Protein AF-A0A7W3YNN8-F1 (afdb_monomer_lite)

Organism: NCBI:txid2759755

pLDDT: mean 73.19, std 18.37, range [29.17, 95.31]

Structure (mmCIF, N/CA/C/O backbone):
data_AF-A0A7W3YNN8-F1
#
_entry.id   AF-A0A7W3YNN8-F1
#
loop_
_atom_site.group_PDB
_atom_site.id
_atom_site.type_symbol
_atom_site.label_atom_id
_atom_site.label_alt_id
_atom_site.label_comp_id
_atom_site.label_asym_id
_atom_site.label_entity_id
_atom_site.label_seq_id
_atom_site.pdbx_PDB_ins_code
_atom_site.Cartn_x
_atom_site.Cartn_y
_atom_site.Cartn_z
_atom_site.occupancy
_atom_site.B_iso_or_equiv
_atom_site.auth_seq_id
_atom_site.auth_comp_id
_atom_site.auth_asym_id
_atom_site.auth_atom_id
_atom_site.pdbx_PDB_model_num
ATOM 1 N N . MET A 1 1 ? 53.915 2.725 -5.884 1.00 46.16 1 MET A N 1
ATOM 2 C CA . MET A 1 1 ? 53.417 4.114 -5.980 1.00 46.16 1 MET A CA 1
ATOM 3 C C . MET A 1 1 ? 52.578 4.241 -7.237 1.00 46.16 1 MET A C 1
ATOM 5 O O . MET A 1 1 ? 53.077 3.917 -8.308 1.00 46.16 1 MET A O 1
ATOM 9 N N . GLY A 1 2 ? 51.304 4.612 -7.108 1.00 54.03 2 GLY A N 1
ATOM 10 C CA . GLY A 1 2 ? 50.422 4.790 -8.259 1.00 54.03 2 GLY A CA 1
ATOM 11 C C . GLY A 1 2 ? 50.621 6.151 -8.922 1.00 54.03 2 GLY A C 1
ATOM 12 O O . GLY A 1 2 ? 50.752 7.151 -8.223 1.00 54.03 2 GLY A O 1
ATOM 13 N N . LYS A 1 3 ? 50.679 6.195 -10.257 1.00 71.00 3 LYS A N 1
ATOM 14 C CA . LYS A 1 3 ? 50.805 7.447 -11.022 1.00 71.00 3 LYS A CA 1
ATOM 15 C C . LYS A 1 3 ? 49.414 7.939 -11.426 1.00 71.00 3 LYS A C 1
ATOM 17 O O . LYS A 1 3 ? 48.624 7.151 -11.942 1.00 71.00 3 LYS A O 1
ATOM 22 N N . LEU A 1 4 ? 49.115 9.214 -11.194 1.00 77.12 4 LEU A N 1
ATOM 23 C CA . LEU A 1 4 ? 47.888 9.849 -11.676 1.00 77.12 4 LEU A CA 1
ATOM 24 C C . LEU A 1 4 ? 48.108 10.312 -13.122 1.00 77.12 4 LEU A C 1
ATOM 26 O O . LEU A 1 4 ? 49.095 10.992 -13.396 1.00 77.12 4 LEU A O 1
ATOM 30 N N . ILE A 1 5 ? 47.224 9.924 -14.039 1.00 78.31 5 ILE A N 1
ATOM 31 C CA . ILE A 1 5 ? 47.212 10.412 -15.424 1.00 78.31 5 ILE A CA 1
ATOM 32 C C . ILE A 1 5 ? 46.060 11.397 -15.570 1.00 78.31 5 ILE A C 1
ATOM 34 O O . ILE A 1 5 ? 44.896 11.038 -15.366 1.00 78.31 5 ILE A O 1
ATOM 38 N N . THR A 1 6 ? 46.401 12.627 -15.942 1.00 80.62 6 THR A N 1
ATOM 39 C CA . THR A 1 6 ? 45.452 13.717 -16.174 1.00 80.62 6 THR A CA 1
ATOM 40 C C . THR A 1 6 ? 45.113 13.857 -17.657 1.00 80.62 6 THR A C 1
ATOM 42 O O . THR A 1 6 ? 45.771 13.280 -18.524 1.00 80.62 6 THR A O 1
ATOM 45 N N . GLU A 1 7 ? 44.087 14.648 -17.980 1.00 76.88 7 GLU A N 1
ATOM 46 C CA . GLU A 1 7 ? 43.701 14.897 -19.377 1.00 76.88 7 GLU A CA 1
ATOM 47 C C . GLU A 1 7 ? 44.855 15.527 -20.166 1.00 76.88 7 GLU A C 1
ATOM 49 O O . GLU A 1 7 ? 45.106 15.169 -21.317 1.00 76.88 7 GLU A O 1
ATOM 54 N N . SER A 1 8 ? 45.613 16.418 -19.519 1.00 75.06 8 SER A N 1
ATOM 55 C CA . SER A 1 8 ? 46.769 17.074 -20.126 1.00 75.06 8 SER A CA 1
ATOM 56 C C . SER A 1 8 ? 47.844 16.077 -20.578 1.00 75.06 8 SER A C 1
ATOM 58 O O . SER A 1 8 ? 48.445 16.259 -21.638 1.00 75.06 8 SER A O 1
ATOM 60 N N . ASP A 1 9 ? 48.027 14.984 -19.832 1.00 76.31 9 ASP A N 1
ATOM 61 C CA . ASP A 1 9 ? 48.971 13.917 -20.164 1.00 76.31 9 ASP A CA 1
ATOM 62 C C . ASP A 1 9 ? 48.476 13.101 -21.362 1.00 76.31 9 ASP A C 1
ATOM 64 O O . ASP A 1 9 ? 49.236 12.827 -22.290 1.00 76.31 9 ASP A O 1
ATOM 68 N N . VAL A 1 10 ? 47.181 12.768 -21.390 1.00 77.06 10 VAL A N 1
ATOM 69 C CA . VAL A 1 10 ? 46.558 12.060 -22.519 1.00 77.06 10 VAL A CA 1
ATOM 70 C C . VAL A 1 10 ? 46.621 12.898 -23.795 1.00 77.06 10 VAL A C 1
ATOM 72 O O . VAL A 1 10 ? 46.966 12.386 -24.860 1.00 77.06 10 VAL A O 1
ATOM 75 N N . ARG A 1 11 ? 46.360 14.204 -23.698 1.00 77.38 11 ARG A N 1
ATOM 76 C CA . ARG A 1 11 ? 46.416 15.124 -24.838 1.00 77.38 11 ARG A CA 1
ATOM 77 C C . ARG A 1 11 ? 47.833 15.236 -25.407 1.00 77.38 11 ARG A C 1
ATOM 79 O O . ARG A 1 11 ? 47.984 15.309 -26.625 1.00 77.38 11 ARG A O 1
ATOM 86 N N . LYS A 1 12 ? 48.868 15.206 -24.557 1.00 77.19 12 LYS A N 1
ATOM 87 C CA . LYS A 1 12 ? 50.271 15.120 -25.005 1.00 77.19 12 LYS A CA 1
ATOM 88 C C . LYS A 1 12 ? 50.543 13.805 -25.740 1.00 77.19 12 LYS A C 1
ATOM 90 O O . LYS A 1 12 ? 51.089 13.839 -26.833 1.00 77.19 12 LYS A O 1
ATOM 95 N N . LEU A 1 13 ? 50.073 12.670 -25.221 1.00 75.06 13 LEU A N 1
ATOM 96 C CA . LEU A 1 13 ? 50.259 11.361 -25.867 1.00 75.06 13 LEU A CA 1
ATOM 97 C C . LEU A 1 13 ? 49.569 11.247 -27.237 1.00 75.06 13 LEU A C 1
ATOM 99 O O . LEU A 1 13 ? 50.095 10.581 -28.129 1.00 75.06 13 LEU A O 1
ATOM 103 N N . VAL A 1 14 ? 48.422 11.907 -27.417 1.00 74.50 14 VAL A N 1
ATOM 104 C CA . VAL A 1 14 ? 47.751 12.017 -28.722 1.00 74.50 14 VAL A CA 1
ATOM 105 C C . VAL A 1 14 ? 48.539 12.920 -29.674 1.00 74.50 14 VAL A C 1
ATOM 107 O O . VAL A 1 14 ? 48.731 12.554 -30.831 1.00 74.50 14 VAL A O 1
ATOM 110 N N . LYS A 1 15 ? 49.040 14.071 -29.200 1.00 76.94 15 LYS A N 1
ATOM 111 C CA . LYS A 1 15 ? 49.878 14.977 -30.009 1.00 76.94 15 LYS A CA 1
ATOM 112 C C . LYS A 1 15 ? 51.185 14.323 -30.460 1.00 76.94 15 LYS A C 1
ATOM 114 O O . LYS A 1 15 ? 51.589 14.518 -31.599 1.00 76.94 15 LYS A O 1
ATOM 119 N N . ASP A 1 16 ? 51.786 13.505 -29.603 1.00 73.38 16 ASP A N 1
ATOM 120 C CA . ASP A 1 16 ? 53.010 12.751 -29.893 1.00 73.38 16 ASP A CA 1
ATOM 121 C C . ASP A 1 16 ? 52.761 11.528 -30.802 1.00 73.38 16 ASP A C 1
ATOM 123 O O . ASP A 1 16 ? 53.676 10.742 -31.049 1.00 73.38 16 ASP A O 1
ATOM 127 N N . GLY A 1 17 ? 51.520 11.308 -31.257 1.00 65.31 17 GLY A N 1
ATOM 128 C CA . GLY A 1 17 ? 51.146 10.199 -32.140 1.00 65.31 17 GLY A CA 1
ATOM 129 C C . GLY A 1 17 ? 51.181 8.816 -31.482 1.00 65.31 17 GLY A C 1
ATOM 130 O O . GLY A 1 17 ? 51.018 7.807 -32.164 1.00 65.31 17 GLY A O 1
ATOM 131 N N . LYS A 1 18 ? 51.369 8.742 -30.158 1.00 65.38 18 LYS A N 1
ATOM 132 C CA . LYS A 1 18 ? 51.426 7.477 -29.399 1.00 65.38 18 LYS A CA 1
ATOM 133 C C . LYS A 1 18 ? 50.048 6.859 -29.166 1.00 65.38 18 LYS A C 1
ATOM 135 O O . LYS A 1 18 ? 49.958 5.692 -28.797 1.00 65.38 18 LYS A O 1
ATOM 140 N N . ILE A 1 19 ? 48.988 7.641 -29.358 1.00 67.75 19 ILE A N 1
ATOM 141 C CA . ILE A 1 19 ? 47.593 7.206 -29.300 1.00 67.75 19 ILE A CA 1
ATOM 142 C C . ILE A 1 19 ? 46.929 7.681 -30.587 1.00 67.75 19 ILE A C 1
ATOM 144 O O . ILE A 1 19 ? 46.811 8.885 -30.811 1.00 67.75 19 ILE A O 1
ATOM 148 N N . SER A 1 20 ? 46.486 6.749 -31.428 1.00 63.88 20 SER A N 1
ATOM 149 C CA . SER A 1 20 ? 45.692 7.079 -32.614 1.00 63.88 20 SER A CA 1
ATOM 150 C C . SER A 1 20 ? 44.224 6.694 -32.430 1.00 63.88 20 SER A C 1
ATOM 152 O O . SER A 1 20 ? 43.870 5.850 -31.602 1.00 63.88 20 SER A O 1
ATOM 154 N N . LYS A 1 21 ? 43.347 7.366 -33.183 1.00 58.50 21 LYS A N 1
ATOM 155 C CA . LYS A 1 21 ? 41.898 7.127 -33.150 1.00 58.50 21 LYS A CA 1
ATOM 156 C C . LYS A 1 21 ? 41.624 5.647 -33.444 1.00 58.50 21 LYS A C 1
ATOM 158 O O . LYS A 1 21 ? 42.181 5.112 -34.400 1.00 58.50 21 LYS A O 1
ATOM 163 N N . HIS A 1 22 ? 40.753 5.017 -32.655 1.00 57.69 22 HIS A N 1
ATOM 164 C CA . HIS A 1 22 ? 40.406 3.583 -32.700 1.00 57.69 22 HIS A CA 1
ATOM 165 C C . HIS A 1 22 ? 41.457 2.597 -32.151 1.00 57.69 22 HIS A C 1
ATOM 167 O O . HIS A 1 22 ? 41.263 1.384 -32.260 1.00 57.69 22 HIS A O 1
ATOM 173 N N . GLN A 1 23 ? 42.548 3.065 -31.533 1.00 66.25 23 GLN A N 1
ATOM 174 C CA . GLN A 1 23 ? 43.479 2.177 -30.827 1.00 66.25 23 GLN A CA 1
ATOM 175 C C . GLN A 1 23 ? 43.057 1.900 -29.381 1.00 66.25 23 GLN A C 1
ATOM 177 O O . GLN A 1 23 ? 42.194 2.560 -28.801 1.00 66.25 23 GLN A O 1
ATOM 182 N N . VAL A 1 24 ? 43.675 0.872 -28.800 1.00 64.38 24 VAL A N 1
ATOM 183 C CA . VAL A 1 24 ? 43.501 0.505 -27.397 1.00 64.38 24 VAL A CA 1
ATOM 184 C C . VAL A 1 24 ? 44.578 1.206 -26.569 1.00 64.38 24 VAL A C 1
ATOM 186 O O . VAL A 1 24 ? 45.767 0.964 -26.765 1.00 64.38 24 VAL A O 1
ATOM 189 N N . PHE A 1 25 ? 44.171 2.059 -25.630 1.00 73.38 25 PHE A N 1
ATOM 190 C CA . PHE A 1 25 ? 45.062 2.659 -24.645 1.00 73.38 25 PHE A CA 1
ATOM 191 C C . PHE A 1 25 ? 45.248 1.707 -23.461 1.00 73.38 25 PHE A C 1
ATOM 193 O O . PHE A 1 25 ? 44.294 1.362 -22.754 1.00 73.38 25 PHE A O 1
ATOM 200 N N . PHE A 1 26 ? 46.488 1.269 -23.251 1.00 71.75 26 PHE A N 1
ATOM 201 C CA . PHE A 1 26 ? 46.843 0.349 -22.176 1.00 71.75 26 PHE A CA 1
ATOM 202 C C . PHE A 1 26 ? 47.226 1.119 -20.917 1.00 71.75 26 PHE A C 1
ATOM 204 O O . PHE A 1 26 ? 48.210 1.860 -20.907 1.00 71.75 26 PHE A O 1
ATOM 211 N N . LEU A 1 27 ? 46.464 0.915 -19.840 1.00 73.69 27 LEU A N 1
ATOM 212 C CA . LEU A 1 27 ? 46.746 1.549 -18.555 1.00 73.69 27 LEU A CA 1
ATOM 213 C C . LEU A 1 27 ? 47.703 0.674 -17.721 1.00 73.69 27 LEU A C 1
ATOM 215 O O . LEU A 1 27 ? 47.366 -0.484 -17.447 1.00 73.69 27 LEU A O 1
ATOM 219 N N . PRO A 1 28 ? 48.869 1.188 -17.279 1.00 69.44 28 PRO A N 1
ATOM 220 C CA . PRO A 1 28 ? 49.754 0.449 -16.384 1.00 69.44 28 PRO A CA 1
ATOM 221 C C . PRO A 1 28 ? 49.077 0.139 -15.041 1.00 69.44 28 PRO A C 1
ATOM 223 O O . PRO A 1 28 ? 48.237 0.896 -14.546 1.00 69.44 28 PRO A O 1
ATOM 226 N N . ARG A 1 29 ? 49.444 -0.990 -14.425 1.00 64.31 29 ARG A N 1
ATOM 227 C CA . ARG A 1 29 ? 48.903 -1.381 -13.115 1.00 64.31 29 ARG A CA 1
ATOM 228 C C . ARG A 1 29 ? 49.293 -0.360 -12.046 1.00 64.31 29 ARG A C 1
ATOM 230 O O . ARG A 1 29 ? 50.446 0.046 -11.957 1.00 64.31 29 ARG A O 1
ATOM 237 N N . GLY A 1 30 ? 48.319 0.025 -11.222 1.00 61.84 30 GLY A N 1
ATOM 238 C CA . GLY A 1 30 ? 48.491 1.035 -10.175 1.00 61.84 30 GLY A CA 1
ATOM 239 C C . GLY A 1 30 ? 48.347 2.479 -10.661 1.00 61.84 30 GLY A C 1
ATOM 240 O O . GLY A 1 30 ? 48.478 3.395 -9.860 1.00 61.84 30 GLY A O 1
ATOM 241 N N . THR A 1 31 ? 48.066 2.713 -11.943 1.00 69.69 31 THR A N 1
ATOM 242 C CA . THR A 1 31 ? 47.815 4.054 -12.477 1.00 69.69 31 THR A CA 1
ATOM 243 C C . THR A 1 31 ? 46.335 4.414 -12.362 1.00 69.69 31 THR A C 1
ATOM 245 O O . THR A 1 31 ? 45.468 3.627 -12.740 1.00 69.69 31 THR A O 1
ATOM 248 N N . ILE A 1 32 ? 46.044 5.612 -11.854 1.00 70.12 32 ILE A N 1
ATOM 249 C CA . ILE A 1 32 ? 44.681 6.144 -11.754 1.00 70.12 32 ILE A CA 1
ATOM 250 C C . ILE A 1 32 ? 44.492 7.151 -12.887 1.00 70.12 32 ILE A C 1
ATOM 252 O O . ILE A 1 32 ? 45.297 8.064 -13.055 1.00 70.12 32 ILE A O 1
ATOM 256 N N . LEU A 1 33 ? 43.442 6.962 -13.681 1.00 79.06 33 LEU A N 1
ATOM 257 C CA . LEU A 1 33 ? 43.045 7.891 -14.735 1.00 79.06 33 LEU A CA 1
ATOM 258 C C . LEU A 1 33 ? 42.012 8.862 -14.152 1.00 79.06 33 LEU A C 1
ATOM 260 O O . LEU A 1 33 ? 41.037 8.406 -13.551 1.00 79.06 33 LEU A O 1
ATOM 264 N N . THR A 1 34 ? 42.203 10.173 -14.313 1.00 77.75 34 THR A N 1
ATOM 265 C CA . THR A 1 34 ? 41.189 11.138 -13.862 1.00 77.75 34 THR A CA 1
ATOM 266 C C . THR A 1 34 ? 39.902 11.022 -14.693 1.00 77.75 34 THR A C 1
ATOM 268 O O . THR A 1 34 ? 39.960 10.604 -15.856 1.00 77.75 34 THR A O 1
ATOM 271 N N . PRO A 1 35 ? 38.730 11.408 -14.149 1.00 77.06 35 PRO A N 1
ATOM 272 C CA . PRO A 1 35 ? 37.470 11.396 -14.897 1.00 77.06 35 PRO A CA 1
ATOM 273 C C . PRO A 1 35 ? 37.551 12.163 -16.225 1.00 77.06 35 PRO A C 1
ATOM 275 O O . PRO A 1 35 ? 37.135 11.643 -17.257 1.00 77.06 35 PRO A O 1
ATOM 278 N N . SER A 1 36 ? 38.196 13.334 -16.232 1.00 72.81 36 SER A N 1
ATOM 279 C CA . SER A 1 36 ? 38.395 14.154 -17.438 1.00 72.81 36 SER A CA 1
ATOM 280 C C . SER A 1 36 ? 39.271 13.463 -18.490 1.00 72.81 36 SER A C 1
ATOM 282 O O . SER A 1 36 ? 38.951 13.468 -19.675 1.00 72.81 36 SER A O 1
ATOM 284 N N . ALA A 1 37 ? 40.341 12.777 -18.069 1.00 75.94 37 ALA A N 1
ATOM 285 C CA . ALA A 1 37 ? 41.173 11.980 -18.972 1.00 75.94 37 ALA A CA 1
ATOM 286 C C . ALA A 1 37 ? 40.410 10.784 -19.566 1.00 75.94 37 ALA A C 1
ATOM 288 O O . ALA A 1 37 ? 40.660 10.393 -20.707 1.00 75.94 37 ALA A O 1
ATOM 289 N N . ARG A 1 38 ? 39.468 10.207 -18.806 1.00 78.00 38 ARG A N 1
ATOM 290 C CA . ARG A 1 38 ? 38.594 9.125 -19.275 1.00 78.00 38 ARG A CA 1
ATOM 291 C C . ARG A 1 38 ? 37.618 9.613 -20.338 1.00 78.00 38 ARG A C 1
ATOM 293 O O . ARG A 1 38 ? 37.506 8.951 -21.365 1.00 78.00 38 ARG A O 1
ATOM 300 N N . GLY A 1 39 ? 36.963 10.751 -20.095 1.00 76.19 39 GLY A N 1
ATOM 301 C CA . GLY A 1 39 ? 36.053 11.384 -21.054 1.00 76.19 39 GLY A CA 1
ATOM 302 C C . GLY A 1 39 ? 36.757 11.661 -22.378 1.00 76.19 39 GLY A C 1
ATOM 303 O O . GLY A 1 39 ? 36.344 11.159 -23.417 1.00 76.19 39 GLY A O 1
ATOM 304 N N . PHE A 1 40 ? 37.934 12.289 -22.315 1.00 78.06 40 PHE A N 1
ATOM 305 C CA . PHE A 1 40 ? 38.716 12.605 -23.508 1.00 78.06 40 PHE A CA 1
ATOM 306 C C . PHE A 1 40 ? 39.075 11.372 -24.362 1.00 78.06 40 PHE A C 1
ATOM 308 O O . PHE A 1 40 ? 39.011 11.432 -25.590 1.00 78.06 40 PHE A O 1
ATOM 315 N N . LEU A 1 41 ? 39.445 10.239 -23.748 1.00 77.88 41 LEU A N 1
ATOM 316 C CA . LEU A 1 41 ? 39.740 8.997 -24.484 1.00 77.88 41 LEU A CA 1
ATOM 317 C C . LEU A 1 41 ? 38.494 8.401 -25.154 1.00 77.88 41 LEU A C 1
ATOM 319 O O . LEU A 1 41 ? 38.591 7.894 -26.273 1.00 77.88 41 LEU A O 1
ATOM 323 N N . ILE A 1 42 ? 37.338 8.477 -24.491 1.00 76.25 42 ILE A N 1
ATOM 324 C CA . ILE A 1 42 ? 36.057 7.986 -25.014 1.00 76.25 42 ILE A CA 1
ATOM 325 C C . ILE A 1 42 ? 35.613 8.829 -26.213 1.00 76.25 42 ILE A C 1
ATOM 327 O O . ILE A 1 42 ? 35.288 8.259 -27.254 1.00 76.25 42 ILE A O 1
ATOM 331 N N . ASP A 1 43 ? 35.704 10.156 -26.113 1.00 75.50 43 ASP A N 1
ATOM 332 C CA . ASP A 1 43 ? 35.354 11.084 -27.198 1.00 75.50 43 ASP A CA 1
ATOM 333 C C . ASP A 1 43 ? 36.193 10.837 -28.461 1.00 75.50 43 ASP A C 1
ATOM 335 O O . ASP A 1 43 ? 35.735 11.011 -29.591 1.00 75.50 43 ASP A O 1
ATOM 339 N N . HIS A 1 44 ? 37.429 10.365 -28.280 1.00 71.00 44 HIS A N 1
ATOM 340 C CA . HIS A 1 44 ? 38.344 10.015 -29.368 1.00 71.00 44 HIS A CA 1
ATOM 341 C C . HIS A 1 44 ? 38.250 8.540 -29.802 1.00 71.00 44 HIS A C 1
ATOM 343 O O . HIS A 1 44 ? 39.083 8.075 -30.586 1.00 71.00 44 HIS A O 1
ATOM 349 N N . GLN A 1 45 ? 37.236 7.812 -29.318 1.00 72.62 45 GLN A N 1
ATOM 350 C CA . GLN A 1 45 ? 36.967 6.397 -29.601 1.00 72.62 45 GLN A CA 1
ATOM 351 C C . GLN A 1 45 ? 38.152 5.470 -29.275 1.00 72.62 45 GLN A C 1
ATOM 353 O O . GLN A 1 45 ? 38.381 4.452 -29.934 1.00 72.62 45 GLN A O 1
ATOM 358 N N . VAL A 1 46 ? 38.931 5.821 -28.252 1.00 74.00 46 VAL A N 1
ATOM 359 C CA . VAL A 1 46 ? 40.089 5.053 -27.790 1.00 74.00 46 VAL A CA 1
ATOM 360 C C . VAL A 1 46 ? 39.635 4.105 -26.681 1.00 74.00 46 VAL A C 1
ATOM 362 O O . VAL A 1 46 ? 39.202 4.527 -25.608 1.00 74.00 46 VAL A O 1
ATOM 365 N N . LYS A 1 47 ? 39.728 2.794 -26.922 1.00 74.19 47 LYS A N 1
ATOM 366 C CA . LYS A 1 47 ? 39.299 1.781 -25.943 1.00 74.19 47 LYS A CA 1
ATOM 367 C C . LYS A 1 47 ? 40.326 1.669 -24.816 1.00 74.19 47 LYS A C 1
ATOM 369 O O . LYS A 1 47 ? 41.515 1.552 -25.083 1.00 74.19 47 LYS A O 1
ATOM 374 N N . ILE A 1 48 ? 39.894 1.654 -23.557 1.00 70.50 48 ILE A N 1
ATOM 375 C CA . ILE A 1 48 ? 40.798 1.538 -22.400 1.00 70.50 48 ILE A CA 1
ATOM 376 C C . ILE A 1 48 ? 40.857 0.073 -21.969 1.00 70.50 48 ILE A C 1
ATOM 378 O O . ILE A 1 48 ? 39.847 -0.466 -21.521 1.00 70.50 48 ILE A O 1
ATOM 382 N N . ASN A 1 49 ? 42.025 -0.568 -22.061 1.00 71.50 49 ASN A N 1
ATOM 383 C CA . ASN A 1 49 ? 42.198 -1.933 -21.561 1.00 71.50 49 ASN A CA 1
ATOM 384 C C . ASN A 1 49 ? 42.994 -1.939 -20.249 1.00 71.50 49 ASN A C 1
ATOM 386 O O . ASN A 1 49 ? 44.130 -1.457 -20.182 1.00 71.50 49 ASN A O 1
ATOM 390 N N . LYS A 1 50 ? 42.382 -2.491 -19.196 1.00 55.47 50 LYS A N 1
ATOM 391 C CA . LYS A 1 50 ? 42.978 -2.648 -17.866 1.00 55.47 50 LYS A CA 1
ATOM 392 C C . LYS A 1 50 ? 43.528 -4.069 -17.716 1.00 55.47 50 LYS A C 1
ATOM 394 O O . LYS A 1 50 ? 42.938 -4.901 -17.039 1.00 55.47 50 LYS A O 1
ATOM 399 N N . GLY A 1 51 ? 44.702 -4.314 -18.292 1.00 43.44 51 GLY A N 1
ATOM 400 C CA . GLY A 1 51 ? 45.587 -5.387 -17.836 1.00 43.44 51 GLY A CA 1
ATOM 401 C C . GLY A 1 51 ? 45.977 -6.470 -18.847 1.00 43.44 51 GLY A C 1
ATOM 402 O O . GLY A 1 51 ? 45.183 -6.936 -19.652 1.00 43.44 51 GLY A O 1
ATOM 403 N N . ASN A 1 52 ? 47.249 -6.860 -18.706 1.00 43.97 52 ASN A N 1
ATOM 404 C CA . ASN A 1 52 ? 47.940 -8.086 -19.110 1.00 43.97 52 ASN A CA 1
ATOM 405 C C . ASN A 1 52 ? 47.509 -8.756 -20.420 1.00 43.97 52 ASN A C 1
ATOM 407 O O . ASN A 1 52 ? 46.835 -9.779 -20.393 1.00 43.97 52 ASN A O 1
ATOM 411 N N . SER A 1 53 ? 48.064 -8.319 -21.549 1.00 36.66 53 SER A N 1
ATOM 412 C CA . SER A 1 53 ? 48.418 -9.303 -22.569 1.00 36.66 53 SER A CA 1
ATOM 413 C C . SER A 1 53 ? 49.584 -8.833 -23.420 1.00 36.66 53 SER A C 1
ATOM 415 O O . SER A 1 53 ? 49.637 -7.691 -23.875 1.00 36.66 53 SER A O 1
ATOM 417 N N . LYS A 1 54 ? 50.542 -9.743 -23.573 1.00 36.78 54 LYS A N 1
ATOM 418 C CA . LYS A 1 54 ? 51.664 -9.646 -24.494 1.00 36.78 54 LYS A CA 1
ATOM 419 C C . LYS A 1 54 ? 51.118 -9.538 -25.919 1.00 36.78 54 LYS A C 1
ATOM 421 O O . LYS A 1 54 ? 50.140 -10.195 -26.267 1.00 36.78 54 LYS A O 1
ATOM 426 N N . LEU A 1 55 ? 51.793 -8.720 -26.720 1.00 45.94 55 LEU A N 1
ATOM 427 C CA . LEU A 1 55 ? 51.744 -8.735 -28.179 1.00 45.94 55 LEU A CA 1
ATOM 428 C C . LEU A 1 55 ? 51.677 -10.176 -28.698 1.00 45.94 55 LEU A C 1
ATOM 430 O O . LEU A 1 55 ? 52.548 -10.966 -28.343 1.00 45.94 55 LEU A O 1
ATOM 434 N N . ASN A 1 56 ? 50.681 -10.491 -29.529 1.00 31.77 56 ASN A N 1
ATOM 435 C CA . ASN A 1 56 ? 50.835 -11.422 -30.646 1.00 31.77 56 ASN A CA 1
ATOM 436 C C . ASN A 1 56 ? 49.622 -11.402 -31.589 1.00 31.77 56 ASN A C 1
ATOM 438 O O . ASN A 1 56 ? 48.498 -11.670 -31.179 1.00 31.77 56 ASN A O 1
ATOM 442 N N . GLY A 1 57 ? 49.914 -11.179 -32.873 1.00 30.20 57 GLY A N 1
ATOM 443 C CA . GLY A 1 57 ? 49.328 -11.950 -33.971 1.00 30.20 57 GLY A CA 1
ATOM 444 C C . GLY A 1 57 ? 48.001 -11.478 -34.562 1.00 30.20 57 GLY A C 1
ATOM 445 O O . GLY A 1 57 ? 46.930 -11.779 -34.051 1.00 30.20 57 GLY A O 1
ATOM 446 N N . ASN A 1 58 ? 48.100 -10.852 -35.735 1.00 41.69 58 ASN A N 1
ATOM 447 C CA . ASN A 1 58 ? 47.042 -10.668 -36.730 1.00 41.69 58 ASN A CA 1
ATOM 448 C C . ASN A 1 58 ? 46.095 -11.871 -36.874 1.00 41.69 58 ASN A C 1
ATOM 450 O O . ASN A 1 58 ? 46.559 -12.955 -37.216 1.00 41.69 58 ASN A O 1
ATOM 454 N N . LYS A 1 59 ? 44.778 -11.626 -36.832 1.00 29.17 59 LYS A N 1
ATOM 455 C CA . LYS A 1 59 ? 43.808 -12.200 -37.783 1.00 29.17 59 LYS A CA 1
ATOM 456 C C . LYS A 1 59 ? 42.675 -11.202 -38.017 1.00 29.17 59 LYS A C 1
ATOM 458 O O . LYS A 1 59 ? 41.823 -10.987 -37.163 1.00 29.17 59 LYS A O 1
ATOM 463 N N . VAL A 1 60 ? 42.685 -10.598 -39.201 1.00 37.09 60 VAL A N 1
ATOM 464 C CA . VAL A 1 60 ? 41.537 -9.889 -39.765 1.00 37.09 60 VAL A CA 1
ATOM 465 C C . VAL A 1 60 ? 40.542 -10.956 -40.218 1.00 37.09 60 VAL A C 1
ATOM 467 O O . VAL A 1 60 ? 40.814 -11.688 -41.165 1.00 37.09 60 VAL A O 1
ATOM 470 N N . VAL A 1 61 ? 39.404 -11.068 -39.533 1.00 29.98 61 VAL A N 1
ATOM 471 C CA . VAL A 1 61 ? 38.251 -11.838 -40.016 1.00 29.98 61 VAL A CA 1
ATOM 472 C C . VAL A 1 61 ? 37.219 -10.829 -40.501 1.00 29.98 61 VAL A C 1
ATOM 474 O O . VAL A 1 61 ? 36.505 -10.219 -39.710 1.00 29.98 61 VAL A O 1
ATOM 477 N N . ILE A 1 62 ? 37.176 -10.620 -41.817 1.00 42.31 62 ILE A N 1
ATOM 478 C CA . ILE A 1 62 ? 36.094 -9.890 -42.480 1.00 42.31 62 ILE A CA 1
ATOM 479 C C . ILE A 1 62 ? 34.928 -10.868 -42.589 1.00 42.31 62 ILE A C 1
ATOM 481 O O . ILE A 1 62 ? 34.908 -11.704 -43.491 1.00 42.31 62 ILE A O 1
ATOM 485 N N . ASN A 1 63 ? 33.958 -10.778 -41.681 1.00 31.27 63 ASN A N 1
ATOM 486 C CA . ASN A 1 63 ? 32.690 -11.469 -41.865 1.00 31.27 63 ASN A CA 1
ATOM 487 C C . ASN A 1 63 ? 31.725 -10.521 -42.590 1.00 31.27 63 ASN A C 1
ATOM 489 O O . ASN A 1 63 ? 31.140 -9.623 -41.988 1.00 31.27 63 ASN A O 1
ATOM 493 N N . ARG A 1 64 ? 31.607 -10.679 -43.915 1.00 42.75 64 ARG A N 1
ATOM 494 C CA . ARG A 1 64 ? 30.547 -10.047 -44.711 1.00 42.75 64 ARG A CA 1
ATOM 495 C C . ARG A 1 64 ? 29.259 -10.837 -44.486 1.00 42.75 64 ARG A C 1
ATOM 497 O O . ARG A 1 64 ? 29.060 -11.868 -45.121 1.00 42.75 64 ARG A O 1
ATOM 504 N N . GLN A 1 65 ? 28.376 -10.345 -43.621 1.00 32.66 65 GLN A N 1
ATOM 505 C CA . GLN A 1 65 ? 26.987 -10.801 -43.566 1.00 32.66 65 GLN A CA 1
ATOM 506 C C . GLN A 1 65 ? 26.033 -9.677 -43.969 1.00 32.66 65 GLN A C 1
ATOM 508 O O . GLN A 1 65 ? 26.238 -8.507 -43.659 1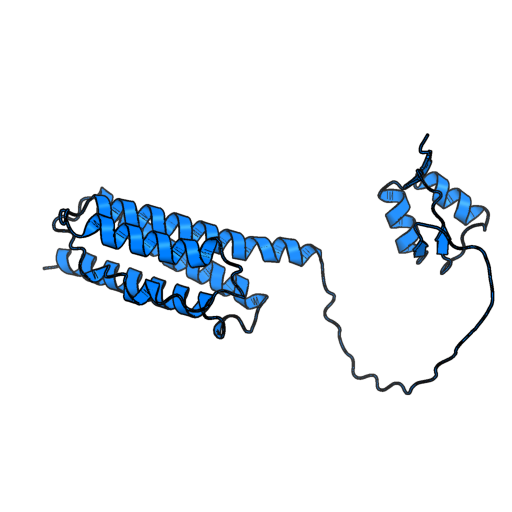.00 32.66 65 GLN A O 1
ATOM 513 N N . ARG A 1 66 ? 25.039 -10.087 -44.761 1.00 33.00 66 ARG A N 1
ATOM 514 C CA . ARG A 1 66 ? 24.055 -9.284 -45.490 1.00 33.00 66 ARG A CA 1
ATOM 515 C C . ARG A 1 66 ? 23.393 -8.241 -44.589 1.00 33.00 66 ARG A C 1
ATOM 517 O O . ARG A 1 66 ? 22.821 -8.582 -43.559 1.00 33.00 66 ARG A O 1
ATOM 524 N N . THR A 1 67 ? 23.414 -6.989 -45.031 1.00 35.38 67 THR A N 1
ATOM 525 C CA . THR A 1 67 ? 22.643 -5.885 -44.458 1.00 35.38 67 THR A CA 1
ATOM 526 C C . THR A 1 67 ? 21.152 -6.108 -44.706 1.00 35.38 67 THR A C 1
ATOM 528 O O . THR A 1 67 ? 20.594 -5.620 -45.685 1.00 35.38 67 THR A O 1
ATOM 531 N N . PHE A 1 68 ? 20.500 -6.841 -43.808 1.00 34.81 68 PHE A N 1
ATOM 532 C CA . PHE A 1 68 ? 19.110 -6.567 -43.471 1.00 34.81 68 PHE A CA 1
ATOM 533 C C . PHE A 1 68 ? 19.131 -5.396 -42.490 1.00 34.81 68 PHE A C 1
ATOM 535 O O . PHE A 1 68 ? 19.267 -5.586 -41.286 1.00 34.81 68 PHE A O 1
ATOM 542 N N . THR A 1 69 ? 19.057 -4.165 -42.990 1.00 37.62 69 THR A N 1
ATOM 543 C CA . THR A 1 69 ? 18.771 -3.011 -42.132 1.00 37.62 69 THR A CA 1
ATOM 544 C C . THR A 1 69 ? 17.272 -2.983 -41.848 1.00 37.62 69 THR A C 1
ATOM 546 O O . THR A 1 69 ? 16.555 -2.112 -42.328 1.00 37.62 69 THR A O 1
ATOM 549 N N . SER A 1 70 ? 16.776 -3.940 -41.060 1.00 32.25 70 SER A N 1
ATOM 550 C CA . SER A 1 70 ? 15.719 -3.575 -40.123 1.00 32.25 70 SER A CA 1
ATOM 551 C C . SER A 1 70 ? 16.382 -2.608 -39.155 1.00 32.25 70 SER A C 1
ATOM 553 O O . SER A 1 70 ? 17.359 -2.979 -38.501 1.00 32.25 70 SER A O 1
ATOM 555 N N . SER A 1 71 ? 15.921 -1.364 -39.110 1.00 37.66 71 SER A N 1
ATOM 556 C CA . SER A 1 71 ? 16.303 -0.434 -38.057 1.00 37.66 71 SER A CA 1
ATOM 557 C C . SER A 1 71 ? 15.837 -1.017 -36.723 1.00 37.66 71 SER A C 1
ATOM 559 O O . SER A 1 71 ? 14.751 -0.709 -36.238 1.00 37.66 71 SER A O 1
ATOM 561 N N . LEU A 1 72 ? 16.654 -1.884 -36.124 1.00 35.66 72 LEU A N 1
ATOM 562 C CA . LEU A 1 72 ? 16.677 -2.043 -34.685 1.00 35.66 72 LEU A CA 1
ATOM 563 C C . LEU A 1 72 ? 17.206 -0.713 -34.171 1.00 35.66 72 LEU A C 1
ATOM 565 O O . LEU A 1 72 ? 18.407 -0.517 -34.000 1.00 35.66 72 LEU A O 1
ATOM 569 N N . ALA A 1 73 ? 16.282 0.226 -33.978 1.00 34.09 73 ALA A N 1
ATOM 570 C CA . ALA A 1 73 ? 16.428 1.202 -32.927 1.00 34.09 73 ALA A CA 1
ATOM 571 C C . ALA A 1 73 ? 16.559 0.377 -31.645 1.00 34.09 73 ALA A C 1
ATOM 573 O O . ALA A 1 73 ? 15.572 0.032 -31.004 1.00 34.09 73 ALA A O 1
ATOM 574 N N . THR A 1 74 ? 17.782 -0.042 -31.321 1.00 37.16 74 THR A N 1
ATOM 575 C CA . THR A 1 74 ? 18.104 -0.361 -29.942 1.00 37.16 74 THR A CA 1
ATOM 576 C C . THR A 1 74 ? 17.755 0.910 -29.183 1.00 37.16 74 THR A C 1
ATOM 578 O O . THR A 1 74 ? 18.357 1.945 -29.499 1.00 37.16 74 THR A O 1
ATOM 581 N N . PRO A 1 75 ? 16.760 0.897 -28.275 1.00 33.50 75 PRO A N 1
ATOM 582 C CA . PRO A 1 75 ? 16.548 2.047 -27.420 1.00 33.50 75 PRO A CA 1
ATOM 583 C C . PRO A 1 75 ? 17.899 2.340 -26.779 1.00 33.50 75 PRO A C 1
ATOM 585 O O . PRO A 1 75 ? 18.593 1.423 -26.334 1.00 33.50 75 PRO A O 1
ATOM 588 N N . ASN A 1 76 ? 18.322 3.597 -26.861 1.00 37.59 76 ASN A N 1
ATOM 589 C CA . ASN A 1 76 ? 19.530 4.058 -26.205 1.00 37.59 76 ASN A CA 1
ATOM 590 C C . ASN A 1 76 ? 19.328 3.718 -24.719 1.00 37.59 76 ASN A C 1
ATOM 592 O O . ASN A 1 76 ? 18.470 4.322 -24.078 1.00 37.59 76 ASN A O 1
ATOM 596 N N . ILE A 1 77 ? 19.983 2.665 -24.213 1.00 37.41 77 ILE A N 1
ATOM 597 C CA . ILE A 1 77 ? 19.860 2.282 -22.804 1.00 37.41 77 ILE A CA 1
ATOM 598 C C . ILE A 1 77 ? 20.642 3.336 -22.041 1.00 37.41 77 ILE A C 1
ATOM 600 O O . ILE A 1 77 ? 21.867 3.286 -21.936 1.00 37.41 77 ILE A O 1
ATOM 604 N N . ASP A 1 78 ? 19.897 4.334 -21.595 1.00 43.28 78 ASP A N 1
ATOM 605 C CA . ASP A 1 78 ? 20.382 5.403 -20.759 1.00 43.28 78 ASP A CA 1
ATOM 606 C C . ASP A 1 78 ? 20.518 4.874 -19.330 1.00 43.28 78 ASP A C 1
ATOM 608 O O . ASP A 1 78 ? 19.529 4.571 -18.659 1.00 43.28 78 ASP A O 1
ATOM 612 N N . PHE A 1 79 ? 21.759 4.710 -18.874 1.00 39.12 79 PHE A N 1
ATOM 613 C CA . PHE A 1 79 ? 22.038 4.293 -17.503 1.00 39.12 79 PHE A CA 1
ATOM 614 C C . PHE A 1 79 ? 21.720 5.404 -16.484 1.00 39.12 79 PHE A C 1
ATOM 616 O O . PHE A 1 79 ? 21.625 5.092 -15.300 1.00 39.12 79 PHE A O 1
ATOM 623 N N . GLU A 1 80 ? 21.476 6.653 -16.905 1.00 41.31 80 GLU A N 1
ATOM 624 C CA . GLU A 1 80 ? 20.923 7.703 -16.032 1.00 41.31 80 GLU A CA 1
ATOM 625 C C . GLU A 1 80 ? 19.442 7.429 -15.704 1.00 41.31 80 GLU A C 1
ATOM 627 O O . GLU A 1 80 ? 18.970 7.745 -14.611 1.00 41.31 80 GLU A O 1
ATOM 632 N N . ASN A 1 81 ? 18.723 6.699 -16.570 1.00 43.16 81 ASN A N 1
ATOM 633 C CA . ASN A 1 81 ? 17.366 6.231 -16.275 1.00 43.16 81 ASN A CA 1
ATOM 634 C C . ASN A 1 81 ? 17.311 5.019 -15.330 1.00 43.16 81 ASN A C 1
ATOM 636 O O . ASN A 1 81 ? 16.239 4.664 -14.852 1.00 43.16 81 ASN A O 1
ATOM 640 N N . LEU A 1 82 ? 18.439 4.372 -15.018 1.00 38.78 82 LEU A N 1
ATOM 641 C CA . LEU A 1 82 ? 18.471 3.318 -13.995 1.00 38.78 82 LEU A CA 1
ATOM 642 C C . LEU A 1 82 ? 18.363 3.887 -12.573 1.00 38.78 82 LEU A C 1
ATOM 644 O O . LEU A 1 82 ? 17.813 3.222 -11.695 1.00 38.78 82 LEU A O 1
ATOM 648 N N . GLU A 1 83 ? 18.816 5.123 -12.350 1.00 43.28 83 GLU A N 1
ATOM 649 C CA . GLU A 1 83 ? 18.577 5.848 -11.097 1.00 43.28 83 GLU A CA 1
ATOM 650 C C . GLU A 1 83 ? 17.124 6.334 -11.018 1.00 43.28 83 GLU A C 1
ATOM 652 O O . GLU A 1 83 ? 16.464 6.120 -10.001 1.00 43.28 83 GLU A O 1
ATOM 657 N N . SER A 1 84 ? 16.572 6.865 -12.119 1.00 45.72 84 SER A N 1
ATOM 658 C CA . SER A 1 84 ? 15.148 7.233 -12.205 1.00 45.72 84 SER A CA 1
ATOM 659 C C . SER A 1 84 ? 14.200 6.030 -12.160 1.00 45.72 84 SER A C 1
ATOM 661 O O . SER A 1 84 ? 13.023 6.210 -11.901 1.00 45.72 84 SER A O 1
ATOM 663 N N . LEU A 1 85 ? 14.699 4.808 -12.355 1.00 48.50 85 LEU A N 1
ATOM 664 C CA . LEU A 1 85 ? 13.988 3.540 -12.172 1.00 48.50 85 LEU A CA 1
ATOM 665 C C . LEU A 1 85 ? 13.944 3.077 -10.709 1.00 48.50 85 LEU A C 1
ATOM 667 O O . LEU A 1 85 ? 12.978 2.435 -10.288 1.00 48.50 85 LEU A O 1
ATOM 671 N N . GLN A 1 86 ? 14.978 3.398 -9.922 1.00 58.12 86 GLN A N 1
ATOM 672 C CA . GLN A 1 86 ? 14.982 3.134 -8.482 1.00 58.12 86 GLN A CA 1
ATOM 673 C C . GLN A 1 86 ? 14.036 4.077 -7.738 1.00 58.12 86 GLN A C 1
ATOM 675 O O . GLN A 1 86 ? 13.446 3.659 -6.745 1.00 58.12 86 GLN A O 1
ATOM 680 N N . VAL A 1 87 ? 13.847 5.307 -8.225 1.00 72.44 87 VAL A N 1
ATOM 681 C CA . VAL A 1 87 ? 13.030 6.328 -7.552 1.00 72.44 87 VAL A CA 1
ATOM 682 C C . VAL A 1 87 ? 11.540 5.940 -7.461 1.00 72.44 87 VAL A C 1
ATOM 684 O O . VAL A 1 87 ? 11.062 5.852 -6.337 1.00 72.44 87 VAL A O 1
ATOM 687 N N . PRO A 1 88 ? 10.810 5.578 -8.537 1.00 80.56 88 PRO A N 1
ATOM 688 C CA . PRO A 1 88 ? 9.404 5.169 -8.465 1.00 80.56 88 PRO A CA 1
ATOM 689 C C . PRO A 1 88 ? 9.182 3.914 -7.626 1.00 80.56 88 PRO A C 1
ATOM 691 O O . PRO A 1 88 ? 8.182 3.800 -6.922 1.00 80.56 88 PRO A O 1
ATOM 694 N N . MET A 1 89 ? 10.120 2.964 -7.679 1.00 83.25 89 MET A N 1
ATOM 69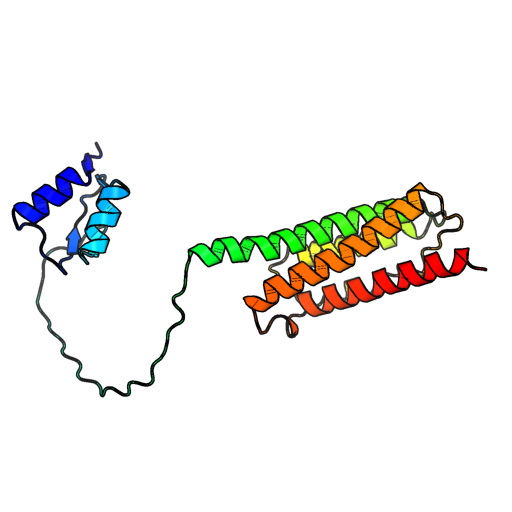5 C CA . MET A 1 89 ? 10.057 1.756 -6.857 1.00 83.25 89 MET A CA 1
ATOM 696 C C . MET A 1 89 ? 10.292 2.080 -5.377 1.00 83.25 89 MET A C 1
ATOM 698 O O . MET A 1 89 ? 9.594 1.566 -4.506 1.00 83.25 89 MET A O 1
ATOM 702 N N . LEU A 1 90 ? 11.261 2.946 -5.080 1.00 81.75 90 LEU A N 1
ATOM 703 C CA . LEU A 1 90 ? 11.528 3.425 -3.728 1.00 81.75 90 LEU A CA 1
ATOM 704 C C . LEU A 1 90 ? 10.350 4.244 -3.187 1.00 81.75 90 LEU A C 1
ATOM 706 O O . LEU A 1 90 ? 9.956 4.048 -2.042 1.00 81.75 90 LEU A O 1
ATOM 710 N N . GLU A 1 91 ? 9.763 5.112 -4.009 1.00 86.19 91 GLU A N 1
ATOM 711 C CA . GLU A 1 91 ? 8.551 5.866 -3.696 1.00 86.19 91 GLU A CA 1
ATOM 712 C C . GLU A 1 91 ? 7.398 4.923 -3.380 1.00 86.19 91 GLU A C 1
ATOM 714 O O . GLU A 1 91 ? 6.842 5.024 -2.292 1.00 86.19 91 GLU A O 1
ATOM 719 N N . LEU A 1 92 ? 7.103 3.944 -4.242 1.00 90.19 92 LEU A N 1
ATOM 720 C CA . LEU A 1 92 ? 6.071 2.939 -3.976 1.00 90.19 92 LEU A CA 1
ATOM 721 C C . LEU A 1 92 ? 6.299 2.249 -2.626 1.00 90.19 92 LEU A C 1
ATOM 723 O O . LEU A 1 92 ? 5.382 2.159 -1.810 1.00 90.19 92 LEU A O 1
ATOM 727 N N . LYS A 1 93 ? 7.528 1.789 -2.363 1.00 86.25 93 LYS A N 1
ATOM 728 C CA . LYS A 1 93 ? 7.885 1.135 -1.097 1.00 86.25 93 LYS A CA 1
ATOM 729 C C . LYS A 1 93 ? 7.690 2.064 0.105 1.00 86.25 93 LYS A C 1
ATOM 731 O O . LYS A 1 93 ? 7.161 1.635 1.131 1.00 86.25 93 LYS A O 1
ATOM 736 N N . ASN A 1 94 ? 8.070 3.333 -0.018 1.00 85.50 94 ASN A N 1
ATOM 737 C CA . ASN A 1 94 ? 7.871 4.332 1.030 1.00 85.50 94 ASN A CA 1
ATOM 738 C C . ASN A 1 94 ? 6.384 4.623 1.260 1.00 85.50 94 ASN A C 1
ATOM 740 O O . ASN A 1 94 ? 5.953 4.637 2.410 1.00 85.50 94 ASN A O 1
ATOM 744 N N . ARG A 1 95 ? 5.583 4.765 0.198 1.00 91.00 95 ARG A N 1
ATOM 745 C CA . ARG A 1 95 ? 4.135 5.000 0.302 1.00 91.00 95 ARG A CA 1
ATOM 746 C C . ARG A 1 95 ? 3.398 3.819 0.918 1.00 91.00 95 ARG A C 1
ATOM 748 O O . ARG A 1 95 ? 2.574 4.022 1.804 1.00 91.00 95 ARG A O 1
ATOM 755 N N . LEU A 1 96 ? 3.745 2.588 0.540 1.00 91.19 96 LEU A N 1
ATOM 756 C CA . LEU A 1 96 ? 3.207 1.379 1.174 1.00 91.19 96 LEU A CA 1
ATOM 757 C C . LEU A 1 96 ? 3.550 1.326 2.667 1.00 91.19 96 LEU A C 1
ATOM 759 O O . LEU A 1 96 ? 2.695 1.002 3.494 1.00 91.19 96 LEU A O 1
ATOM 763 N N . LYS A 1 97 ? 4.781 1.691 3.039 1.00 85.62 97 LYS A N 1
ATOM 764 C CA . LYS A 1 97 ? 5.199 1.772 4.444 1.00 85.62 97 LYS A CA 1
ATOM 765 C C . LYS A 1 97 ? 4.420 2.846 5.208 1.00 85.62 97 LYS A C 1
ATOM 767 O O . LYS A 1 97 ? 3.941 2.574 6.306 1.00 85.62 97 LYS A O 1
ATOM 772 N N . GLU A 1 98 ? 4.279 4.041 4.642 1.00 87.75 98 GLU A N 1
ATOM 773 C CA . GLU A 1 98 ? 3.500 5.136 5.230 1.00 87.75 98 GLU A CA 1
ATOM 774 C C . GLU A 1 98 ? 2.033 4.735 5.414 1.00 87.75 98 GLU A C 1
ATOM 776 O O . GLU A 1 98 ? 1.506 4.873 6.517 1.00 87.75 98 GLU A O 1
ATOM 781 N N . GLN A 1 99 ? 1.403 4.152 4.388 1.00 94.19 99 GLN A N 1
ATOM 782 C CA . GLN A 1 99 ? 0.027 3.651 4.453 1.00 94.19 99 GLN A CA 1
ATOM 783 C C . GLN A 1 99 ? -0.134 2.618 5.563 1.00 94.19 99 GLN A C 1
ATOM 785 O O . GLN A 1 99 ? -1.069 2.704 6.355 1.00 94.19 99 GLN A O 1
ATOM 790 N N . THR A 1 100 ? 0.807 1.682 5.667 1.00 90.44 100 THR A N 1
ATOM 791 C CA . THR A 1 100 ? 0.796 0.644 6.703 1.00 90.44 100 THR A CA 1
ATOM 792 C C . THR A 1 100 ? 0.864 1.244 8.103 1.00 90.44 100 THR A C 1
ATOM 794 O O . THR A 1 100 ? 0.087 0.868 8.975 1.00 90.44 100 THR A O 1
ATOM 797 N N . ILE A 1 101 ? 1.759 2.210 8.326 1.00 85.50 101 ILE A N 1
ATOM 798 C CA . ILE A 1 101 ? 1.894 2.885 9.623 1.00 85.50 101 ILE A CA 1
ATOM 799 C C . ILE A 1 101 ? 0.610 3.645 9.968 1.00 85.50 101 ILE A C 1
ATOM 801 O O . ILE A 1 101 ? 0.115 3.525 11.088 1.00 85.50 101 ILE A O 1
ATOM 805 N N . THR A 1 102 ? 0.064 4.412 9.023 1.00 87.50 102 THR A N 1
ATOM 806 C CA . THR A 1 102 ? -1.181 5.169 9.218 1.00 87.50 102 THR A CA 1
ATOM 807 C C . THR A 1 102 ? -2.347 4.235 9.519 1.00 87.50 102 THR A C 1
ATOM 809 O O . THR A 1 102 ? -3.102 4.478 10.458 1.00 87.50 102 THR A O 1
ATOM 812 N N . LEU A 1 103 ? -2.451 3.120 8.796 1.00 90.38 103 LEU A N 1
ATOM 813 C CA . LEU A 1 103 ? -3.491 2.132 9.025 1.00 90.38 103 LEU A CA 1
ATOM 814 C C . LEU A 1 103 ? -3.370 1.496 10.415 1.00 90.38 103 LEU A C 1
ATOM 816 O O . LEU A 1 103 ? -4.351 1.441 11.149 1.00 90.38 103 LEU A O 1
ATOM 820 N N . ILE A 1 104 ? -2.168 1.079 10.823 1.00 88.38 104 ILE A N 1
ATOM 821 C CA . ILE A 1 104 ? -1.932 0.518 12.162 1.00 88.38 104 ILE A CA 1
ATOM 822 C C . ILE A 1 104 ? -2.296 1.526 13.257 1.00 88.38 104 ILE A C 1
ATOM 824 O O . ILE A 1 104 ? -2.887 1.130 14.262 1.00 88.38 104 ILE A O 1
ATOM 828 N N . LYS A 1 105 ? -2.000 2.821 13.068 1.00 88.81 105 LYS A N 1
ATOM 829 C CA . LYS A 1 105 ? -2.422 3.873 14.005 1.00 88.81 105 LYS A CA 1
ATOM 830 C C . LYS A 1 105 ? -3.941 3.904 14.148 1.00 88.81 105 LYS A C 1
ATOM 832 O O . LYS A 1 105 ? -4.430 3.832 15.270 1.00 88.81 105 LYS A O 1
ATOM 837 N N . ILE A 1 106 ? -4.687 3.909 13.044 1.00 89.00 106 ILE A N 1
ATOM 838 C CA . ILE A 1 106 ? -6.157 3.898 13.096 1.00 89.00 106 ILE A CA 1
ATOM 839 C C . ILE A 1 106 ? -6.676 2.626 13.778 1.00 89.00 106 ILE A C 1
ATOM 841 O O . ILE A 1 106 ? -7.512 2.697 14.675 1.00 89.00 106 ILE A O 1
ATOM 845 N N . ILE A 1 107 ? -6.138 1.458 13.419 1.00 87.25 107 ILE A N 1
ATOM 846 C CA . ILE A 1 107 ? -6.524 0.179 14.031 1.00 87.25 107 ILE A CA 1
ATOM 847 C C . ILE A 1 107 ? -6.255 0.193 15.540 1.00 87.25 107 ILE A C 1
ATOM 849 O O . ILE A 1 107 ? -7.071 -0.304 16.318 1.00 87.25 107 ILE A O 1
ATOM 853 N N . SER A 1 108 ? -5.139 0.782 15.976 1.00 84.06 108 SER A N 1
ATOM 854 C CA . SER A 1 108 ? -4.795 0.880 17.396 1.00 84.06 108 SER A CA 1
ATOM 855 C C . SER A 1 108 ? -5.822 1.691 18.198 1.00 84.06 108 SER A C 1
ATOM 857 O O . SER A 1 108 ? -6.102 1.323 19.343 1.00 84.06 108 SER A O 1
ATOM 859 N N . LEU A 1 109 ? -6.443 2.692 17.560 1.00 83.19 109 LEU A N 1
ATOM 860 C CA . LEU A 1 109 ? -7.495 3.547 18.120 1.00 83.19 109 LEU A CA 1
ATOM 861 C C . LEU A 1 109 ? -8.893 2.898 18.122 1.00 83.19 109 LEU A C 1
ATOM 863 O O . LEU A 1 109 ? -9.783 3.401 18.800 1.00 83.19 109 LEU A O 1
ATOM 867 N N . SER A 1 110 ? -9.111 1.784 17.408 1.00 80.88 110 SER A N 1
ATOM 868 C CA . SER A 1 110 ? -10.384 1.036 17.476 1.00 80.88 110 SER A CA 1
ATOM 869 C C . SER A 1 110 ? -10.605 0.414 18.865 1.00 80.88 110 SER A C 1
ATOM 871 O O . SER A 1 110 ? -9.659 0.271 19.627 1.00 80.88 110 SER A O 1
ATOM 873 N N . GLU A 1 111 ? -11.813 -0.008 19.243 1.00 71.56 111 GLU A N 1
ATOM 874 C CA . GLU A 1 111 ? -12.049 -0.628 20.569 1.00 71.56 111 GLU A CA 1
ATOM 875 C C . GLU A 1 111 ? -11.885 -2.164 20.574 1.00 71.56 111 GLU A C 1
ATOM 877 O O . GLU A 1 111 ? -11.779 -2.771 21.638 1.00 71.56 111 GLU A O 1
ATOM 882 N N . ASN A 1 112 ? -11.770 -2.803 19.400 1.00 67.25 112 ASN A N 1
ATOM 883 C CA . ASN A 1 112 ? -11.755 -4.267 19.223 1.00 67.25 112 ASN A CA 1
ATOM 884 C C . ASN A 1 112 ? -10.426 -4.936 19.648 1.00 67.25 112 ASN A C 1
ATOM 886 O O . ASN A 1 112 ? -9.659 -5.434 18.826 1.00 67.25 112 ASN A O 1
ATOM 890 N N . TYR A 1 113 ? -10.125 -4.935 20.947 1.00 61.34 113 TYR A N 1
ATOM 891 C CA . TYR A 1 113 ? -8.814 -5.303 21.501 1.00 61.34 113 TYR A CA 1
ATOM 892 C C . TYR A 1 113 ? -8.304 -6.708 21.132 1.00 61.34 113 TYR A C 1
ATOM 894 O O . TYR A 1 113 ? -7.104 -6.862 20.905 1.00 61.34 113 TYR A O 1
ATOM 902 N N . ASP A 1 114 ? -9.185 -7.703 21.016 1.00 68.00 114 ASP A N 1
ATOM 903 C CA . ASP A 1 114 ? -8.781 -9.107 20.840 1.00 68.00 114 ASP A CA 1
ATOM 904 C C . ASP A 1 114 ? -8.352 -9.458 19.403 1.00 68.00 114 ASP A C 1
ATOM 906 O O . ASP A 1 114 ? -7.510 -10.338 19.191 1.00 68.00 114 ASP A O 1
ATOM 910 N N . GLU A 1 115 ? -8.895 -8.769 18.394 1.00 71.12 115 GLU A N 1
ATOM 911 C CA . GLU A 1 115 ? -8.575 -9.031 16.983 1.00 71.12 115 GLU A CA 1
ATOM 912 C C . GLU A 1 115 ? -7.415 -8.170 16.462 1.00 71.12 115 GLU A C 1
ATOM 914 O O . GLU A 1 115 ? -6.686 -8.607 15.564 1.00 71.12 115 GLU A O 1
ATOM 919 N N . LYS A 1 116 ? -7.180 -6.989 17.060 1.00 76.12 116 LYS A N 1
ATOM 920 C CA . LYS A 1 116 ? -6.143 -6.032 16.626 1.00 76.12 116 LYS A CA 1
ATOM 921 C C . LYS A 1 116 ? -4.769 -6.666 16.402 1.00 76.12 116 LYS A C 1
ATOM 923 O O . LYS A 1 116 ? -4.213 -6.445 15.326 1.00 76.12 116 LYS A O 1
ATOM 928 N N . PRO A 1 117 ? -4.187 -7.446 17.340 1.00 80.75 117 PRO A N 1
ATOM 929 C CA . PRO A 1 117 ? -2.808 -7.903 17.181 1.00 80.75 117 PRO A CA 1
ATOM 930 C C . PRO A 1 117 ? -2.657 -8.853 15.992 1.00 80.75 117 PRO A C 1
ATOM 932 O O . PRO A 1 117 ? -1.669 -8.784 15.268 1.00 80.75 117 PRO A O 1
ATOM 935 N N . LYS A 1 118 ? -3.662 -9.707 15.753 1.00 83.81 118 LYS A N 1
ATOM 936 C CA . LYS A 1 118 ? -3.661 -10.667 14.640 1.00 83.81 118 LYS A CA 1
ATOM 937 C C . LYS A 1 118 ? -3.773 -9.962 13.294 1.00 83.81 118 LYS A C 1
ATOM 939 O O . LYS A 1 118 ? -3.054 -10.315 12.359 1.00 83.81 118 LYS A O 1
ATOM 944 N N . VAL A 1 119 ? -4.652 -8.964 13.201 1.00 84.81 119 VAL A N 1
ATOM 945 C CA . VAL A 1 119 ? -4.833 -8.199 11.964 1.00 84.81 119 VAL A CA 1
ATOM 946 C C . VAL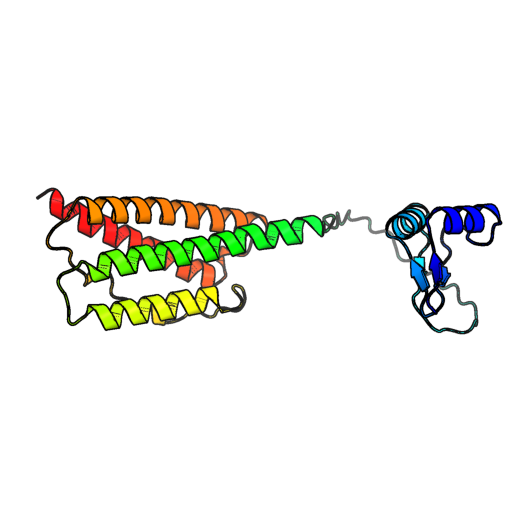 A 1 119 ? -3.599 -7.346 11.672 1.00 84.81 119 VAL A C 1
ATOM 948 O O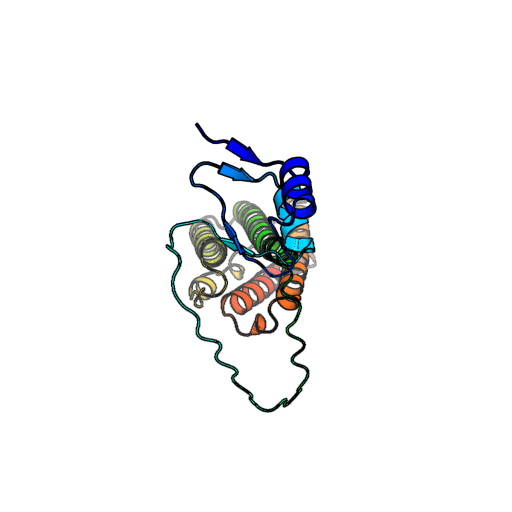 . VAL A 1 119 ? -3.078 -7.409 10.563 1.00 84.81 119 VAL A O 1
ATOM 951 N N . ILE A 1 120 ? -3.060 -6.639 12.673 1.00 84.75 120 ILE A N 1
ATOM 952 C CA . ILE A 1 120 ? -1.820 -5.854 12.538 1.00 84.75 120 ILE A CA 1
ATOM 953 C C . ILE A 1 120 ? -0.659 -6.746 12.088 1.00 84.75 120 ILE A C 1
ATOM 955 O O . ILE A 1 120 ? 0.043 -6.397 11.141 1.00 84.75 120 ILE A O 1
ATOM 959 N N . GLN A 1 121 ? -0.477 -7.909 12.719 1.00 85.75 121 GLN A N 1
ATOM 960 C CA . GLN A 1 121 ? 0.577 -8.848 12.342 1.00 85.75 121 GLN A CA 1
ATOM 961 C C . GLN A 1 121 ? 0.424 -9.318 10.889 1.00 85.75 121 GLN A C 1
ATOM 963 O O . GLN A 1 121 ? 1.398 -9.312 10.141 1.00 85.75 121 GLN A O 1
ATOM 968 N N . SER A 1 122 ? -0.799 -9.653 10.468 1.00 85.81 122 SER A N 1
ATOM 969 C CA . SER A 1 122 ? -1.077 -10.105 9.096 1.00 85.81 122 SER A CA 1
ATOM 970 C C . SER A 1 122 ? -0.797 -9.008 8.061 1.00 85.81 122 SER A C 1
ATOM 972 O O . SER A 1 122 ? -0.204 -9.285 7.020 1.00 85.81 122 SER A O 1
ATOM 974 N N . ILE A 1 123 ? -1.151 -7.753 8.366 1.00 85.81 123 ILE A N 1
ATOM 975 C CA . ILE A 1 123 ? -0.839 -6.588 7.522 1.00 85.81 123 ILE A CA 1
ATOM 976 C C . ILE A 1 123 ? 0.679 -6.406 7.402 1.00 85.81 123 ILE A C 1
ATOM 978 O O . ILE A 1 123 ? 1.199 -6.246 6.298 1.00 85.81 123 ILE A O 1
ATOM 982 N N . ILE A 1 124 ? 1.408 -6.455 8.522 1.00 84.19 124 ILE A N 1
ATOM 983 C CA . ILE A 1 124 ? 2.869 -6.296 8.533 1.00 84.19 124 ILE A CA 1
ATOM 984 C C . ILE A 1 124 ? 3.543 -7.405 7.720 1.00 84.19 124 ILE A C 1
ATOM 986 O O . ILE A 1 124 ? 4.449 -7.117 6.940 1.00 84.19 124 ILE A O 1
ATOM 990 N N . GLU A 1 125 ? 3.120 -8.660 7.877 1.00 84.50 125 GLU A N 1
ATOM 991 C CA . GLU A 1 125 ? 3.663 -9.799 7.128 1.00 84.50 125 GLU A CA 1
ATOM 992 C C . GLU A 1 125 ? 3.428 -9.662 5.622 1.00 84.50 125 GLU A C 1
ATOM 994 O O . GLU A 1 125 ? 4.357 -9.849 4.832 1.00 84.50 125 GLU A O 1
ATOM 999 N N . PHE A 1 126 ? 2.211 -9.284 5.226 1.00 86.00 126 PHE A N 1
ATOM 1000 C CA . PHE A 1 126 ? 1.861 -9.048 3.829 1.00 86.00 126 PHE A CA 1
ATOM 1001 C C . PHE A 1 126 ? 2.724 -7.943 3.206 1.00 86.00 126 PHE A C 1
ATOM 1003 O O . PHE A 1 126 ? 3.397 -8.174 2.197 1.00 86.00 126 PHE A O 1
ATOM 1010 N N . ILE A 1 127 ? 2.773 -6.770 3.846 1.00 85.88 127 ILE A N 1
ATOM 1011 C CA . ILE A 1 127 ? 3.518 -5.615 3.338 1.00 85.88 127 ILE A CA 1
ATOM 1012 C C . ILE A 1 127 ? 5.022 -5.890 3.339 1.00 85.88 127 ILE A C 1
ATOM 1014 O O . ILE A 1 127 ? 5.694 -5.597 2.354 1.00 85.88 127 ILE A O 1
ATOM 1018 N N . ASN A 1 128 ? 5.574 -6.513 4.383 1.00 81.12 128 ASN A N 1
ATOM 1019 C CA . ASN A 1 128 ? 6.993 -6.874 4.401 1.00 81.12 128 ASN A CA 1
ATOM 1020 C C . ASN A 1 128 ? 7.353 -7.878 3.304 1.00 81.12 128 ASN A C 1
ATOM 1022 O O . ASN A 1 128 ? 8.447 -7.779 2.748 1.00 81.12 128 ASN A O 1
ATOM 1026 N N . GLY A 1 129 ? 6.443 -8.790 2.947 1.00 78.19 129 GLY A N 1
ATOM 1027 C CA . GLY A 1 129 ? 6.621 -9.665 1.789 1.00 78.19 129 GLY A CA 1
ATOM 1028 C C . GLY A 1 129 ? 6.869 -8.870 0.503 1.00 78.19 129 GLY A C 1
ATOM 1029 O O . GLY A 1 129 ? 7.787 -9.188 -0.249 1.00 78.19 129 GLY A O 1
ATOM 1030 N N . ILE A 1 130 ? 6.113 -7.789 0.301 1.00 79.69 130 ILE A N 1
ATOM 1031 C CA . ILE A 1 130 ? 6.240 -6.891 -0.858 1.00 79.69 130 ILE A CA 1
ATOM 1032 C C . ILE A 1 130 ? 7.493 -6.000 -0.753 1.00 79.69 130 ILE A C 1
ATOM 1034 O O . ILE A 1 130 ? 8.180 -5.759 -1.746 1.00 79.69 130 ILE A O 1
ATOM 1038 N N . LEU A 1 131 ? 7.811 -5.489 0.442 1.00 76.94 131 LEU A N 1
ATOM 1039 C CA . LEU A 1 131 ? 8.895 -4.519 0.643 1.00 76.94 131 LEU A CA 1
ATOM 1040 C C . LEU A 1 131 ? 10.293 -5.149 0.629 1.00 76.94 131 LEU A C 1
ATOM 1042 O O . LEU A 1 131 ? 11.217 -4.565 0.050 1.00 76.94 131 LEU A O 1
ATOM 1046 N N . VAL A 1 132 ? 10.461 -6.294 1.294 1.00 70.56 132 VAL A N 1
ATOM 1047 C CA . VAL A 1 132 ? 11.757 -6.967 1.491 1.00 70.56 132 VAL A CA 1
ATOM 1048 C C . VAL A 1 132 ? 12.086 -7.889 0.316 1.00 70.56 132 VAL A C 1
ATOM 1050 O O . VAL A 1 132 ? 13.258 -8.064 -0.016 1.00 70.56 132 VAL A O 1
ATOM 1053 N N . GLY A 1 133 ? 11.061 -8.445 -0.334 1.00 65.12 133 GLY A N 1
ATOM 1054 C CA . GLY A 1 133 ? 11.215 -9.267 -1.526 1.00 65.12 133 GLY A CA 1
ATOM 1055 C C . GLY A 1 133 ? 11.733 -8.487 -2.737 1.00 65.12 133 GLY A C 1
ATOM 1056 O O . GLY A 1 133 ? 11.609 -7.260 -2.841 1.00 65.12 133 GLY A O 1
ATOM 1057 N N . ASP A 1 134 ? 12.305 -9.224 -3.690 1.00 69.44 134 ASP A N 1
ATOM 1058 C CA . ASP A 1 134 ? 12.455 -8.719 -5.051 1.00 69.44 134 ASP A CA 1
ATOM 1059 C C . ASP A 1 134 ? 11.048 -8.577 -5.640 1.00 69.44 134 ASP A C 1
ATOM 1061 O O . ASP A 1 134 ? 10.336 -9.567 -5.798 1.00 69.44 134 ASP A O 1
ATOM 1065 N N . PHE A 1 135 ? 10.649 -7.341 -5.940 1.00 74.25 135 PHE A N 1
ATOM 1066 C CA . PHE A 1 135 ? 9.311 -6.999 -6.423 1.00 74.25 135 PHE A CA 1
ATOM 1067 C C . PHE A 1 135 ? 8.892 -7.835 -7.645 1.00 74.25 135 PHE A C 1
ATOM 1069 O O . PHE A 1 135 ? 7.710 -8.125 -7.815 1.00 74.25 135 PHE A O 1
ATOM 1076 N N . TYR A 1 136 ? 9.856 -8.253 -8.472 1.00 73.25 136 TYR A N 1
ATOM 1077 C CA . TYR A 1 136 ? 9.626 -9.039 -9.689 1.00 73.25 136 TYR A CA 1
ATOM 1078 C C . TYR A 1 136 ? 9.613 -10.552 -9.464 1.00 73.25 136 TYR A C 1
ATOM 1080 O O . TYR A 1 136 ? 9.214 -11.295 -10.355 1.00 73.25 136 TYR A O 1
ATOM 1088 N N . ARG A 1 137 ? 10.076 -11.013 -8.301 1.00 69.81 137 ARG A N 1
ATOM 1089 C CA . ARG A 1 137 ? 10.095 -12.432 -7.902 1.00 69.81 137 ARG A CA 1
ATOM 1090 C C . ARG A 1 137 ? 9.180 -12.707 -6.717 1.00 69.81 137 ARG A C 1
ATOM 1092 O O . ARG A 1 137 ? 9.286 -13.748 -6.079 1.00 69.81 137 ARG A O 1
ATOM 1099 N N . TYR A 1 138 ? 8.355 -11.728 -6.375 1.00 76.06 138 TYR A N 1
ATOM 1100 C CA . TYR A 1 138 ? 7.320 -11.889 -5.386 1.00 76.06 138 TYR A CA 1
ATOM 1101 C C . TYR A 1 138 ? 6.275 -12.848 -5.952 1.00 76.06 138 TYR A C 1
ATOM 1103 O O . TYR A 1 138 ? 5.627 -12.533 -6.950 1.00 76.06 138 TYR A O 1
ATOM 1111 N N . ASP A 1 139 ? 6.132 -13.995 -5.302 1.00 75.38 139 ASP A N 1
ATOM 1112 C CA . ASP A 1 139 ? 5.030 -14.916 -5.541 1.00 75.38 139 ASP A CA 1
ATOM 1113 C C . ASP A 1 139 ? 3.855 -14.522 -4.647 1.00 75.38 139 ASP A C 1
ATOM 1115 O O . ASP A 1 139 ? 4.061 -14.168 -3.479 1.00 75.38 139 ASP A O 1
ATOM 1119 N N . THR A 1 140 ? 2.634 -14.610 -5.191 1.00 70.00 140 THR A N 1
ATOM 1120 C CA . THR A 1 140 ? 1.388 -14.267 -4.490 1.00 70.00 140 THR A CA 1
ATOM 1121 C C . THR A 1 140 ? 1.401 -14.801 -3.069 1.00 70.00 140 THR A C 1
ATOM 1123 O O . THR A 1 140 ? 1.441 -16.015 -2.823 1.00 70.00 140 THR A O 1
ATOM 1126 N N . ASN A 1 141 ? 1.334 -13.893 -2.105 1.00 64.50 141 ASN A N 1
ATOM 1127 C CA . ASN A 1 141 ? 1.311 -14.292 -0.719 1.00 64.50 141 ASN A CA 1
ATOM 1128 C C . ASN A 1 141 ? -0.159 -14.463 -0.330 1.00 64.50 141 ASN A C 1
ATOM 1130 O O . ASN A 1 141 ? -0.869 -13.479 -0.135 1.00 64.50 141 ASN A O 1
ATOM 1134 N N . LYS A 1 142 ? -0.612 -15.710 -0.116 1.00 68.12 142 LYS A N 1
ATOM 1135 C CA . LYS A 1 142 ? -1.941 -16.028 0.474 1.00 68.12 142 LYS A CA 1
ATOM 1136 C C . LYS A 1 142 ? -2.218 -15.300 1.803 1.00 68.12 142 LYS A C 1
ATOM 1138 O O . LYS A 1 142 ? -3.285 -15.425 2.387 1.00 68.12 142 LYS A O 1
ATOM 1143 N N . SER A 1 143 ? -1.228 -14.585 2.325 1.00 69.69 143 SER A N 1
ATOM 1144 C CA . SER A 1 143 ? -1.337 -13.646 3.431 1.00 69.69 143 SER A CA 1
ATOM 1145 C C . SER A 1 143 ? -2.379 -12.545 3.216 1.00 69.69 143 SER A C 1
ATOM 1147 O O . SER A 1 143 ? -2.981 -12.160 4.211 1.00 69.69 143 SER A O 1
ATOM 1149 N N . LEU A 1 144 ? -2.663 -12.098 1.980 1.00 78.06 144 LEU A N 1
ATOM 1150 C CA . LEU A 1 144 ? -3.748 -11.127 1.747 1.00 78.06 144 LEU A CA 1
ATOM 1151 C C . LEU A 1 144 ? -5.107 -11.685 2.210 1.00 78.06 144 LEU A C 1
ATOM 1153 O O . LEU A 1 144 ? -5.814 -11.029 2.961 1.00 78.06 144 LEU A O 1
ATOM 1157 N N . GLU A 1 145 ? -5.412 -12.950 1.897 1.00 79.38 145 GLU A N 1
ATOM 1158 C CA . GLU A 1 145 ? -6.660 -13.625 2.309 1.00 79.38 145 GLU A CA 1
ATOM 1159 C C . GLU A 1 145 ? -6.821 -13.750 3.838 1.00 79.38 145 GLU A C 1
ATOM 1161 O O . GLU A 1 145 ? -7.914 -14.015 4.345 1.00 79.38 145 GLU A O 1
ATOM 1166 N N . LYS A 1 146 ? -5.724 -13.607 4.593 1.00 79.44 146 LYS A N 1
ATOM 1167 C CA . LYS A 1 146 ? -5.732 -13.661 6.061 1.00 79.44 146 LYS A CA 1
ATOM 1168 C C . LYS A 1 146 ? -6.048 -12.309 6.689 1.00 79.44 146 LYS A C 1
ATOM 1170 O O . LYS A 1 146 ? -6.422 -12.273 7.864 1.00 79.44 146 LYS A O 1
ATOM 1175 N N . ILE A 1 147 ? -5.885 -11.218 5.945 1.00 84.25 147 ILE A N 1
ATOM 1176 C CA . ILE A 1 147 ? -6.205 -9.882 6.427 1.00 84.25 147 ILE A CA 1
ATOM 1177 C C . ILE A 1 147 ? -7.725 -9.737 6.388 1.00 84.25 147 ILE A C 1
ATOM 1179 O O . ILE A 1 147 ? -8.371 -9.954 5.372 1.00 84.25 147 ILE A O 1
ATOM 1183 N N . LYS A 1 148 ? -8.315 -9.430 7.543 1.00 83.88 148 LYS A N 1
ATOM 1184 C CA . LYS A 1 148 ? -9.753 -9.176 7.681 1.00 83.88 148 LYS A CA 1
ATOM 1185 C C . LYS A 1 148 ? -9.961 -7.753 8.162 1.00 83.88 148 LYS A C 1
ATOM 1187 O O . LYS A 1 148 ? -10.473 -7.536 9.255 1.00 83.88 148 LYS A O 1
ATOM 1192 N N . ILE A 1 149 ? -9.527 -6.772 7.373 1.00 85.62 149 ILE A N 1
ATOM 1193 C CA . ILE A 1 149 ? -9.624 -5.363 7.782 1.00 85.62 149 ILE A CA 1
ATOM 1194 C C . ILE A 1 149 ? -11.083 -4.936 8.004 1.00 85.62 149 ILE A C 1
ATOM 1196 O O . ILE A 1 149 ? -11.374 -4.158 8.906 1.00 85.62 149 ILE A O 1
ATOM 1200 N N . SER A 1 150 ? -12.022 -5.544 7.274 1.00 83.19 150 SER A N 1
ATOM 1201 C CA . SER A 1 150 ? -13.461 -5.318 7.421 1.00 83.19 150 SER A CA 1
ATOM 1202 C C . SER A 1 150 ? -14.037 -5.729 8.783 1.00 83.19 150 SER A C 1
ATOM 1204 O O . SER A 1 150 ? -15.154 -5.330 9.103 1.00 83.19 150 SER A O 1
ATOM 1206 N N . SER A 1 151 ? -13.333 -6.539 9.589 1.00 81.94 151 SER A N 1
ATOM 1207 C CA . SER A 1 151 ? -13.779 -6.853 10.958 1.00 81.94 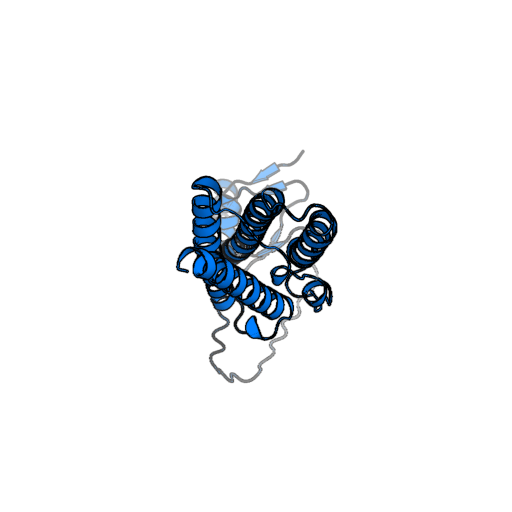151 SER A CA 1
ATOM 1208 C C . SER A 1 151 ? -13.474 -5.724 11.950 1.00 81.94 151 SER A C 1
ATOM 1210 O O . SER A 1 151 ? -14.040 -5.683 13.046 1.00 81.94 151 SER A O 1
ATOM 1212 N N . ILE A 1 152 ? -12.622 -4.771 11.562 1.00 84.38 152 ILE A N 1
ATOM 1213 C CA . ILE A 1 152 ? -12.251 -3.624 12.383 1.00 84.38 152 ILE A CA 1
ATOM 1214 C C . ILE A 1 152 ? -13.345 -2.570 12.270 1.00 84.38 152 ILE A C 1
ATOM 1216 O O . ILE A 1 152 ? -13.496 -1.909 11.241 1.00 84.38 152 ILE A O 1
ATOM 1220 N N . LYS A 1 153 ? -14.087 -2.401 13.363 1.00 82.00 153 LYS A N 1
ATOM 1221 C CA . LYS A 1 153 ? -15.100 -1.359 13.512 1.00 82.00 153 LYS A CA 1
ATOM 1222 C C . LYS A 1 153 ? -14.543 -0.194 14.319 1.00 82.00 153 LYS A C 1
ATOM 1224 O O . LYS A 1 153 ? -13.925 -0.392 15.366 1.00 82.00 153 LYS A O 1
ATOM 1229 N N . LEU A 1 154 ? -14.782 1.013 13.822 1.00 83.50 154 LEU A N 1
ATOM 1230 C CA . LEU A 1 154 ? -14.525 2.259 14.531 1.00 83.50 154 LEU A CA 1
ATOM 1231 C C . LEU A 1 154 ? -15.870 2.732 15.084 1.00 83.50 154 LEU A C 1
ATOM 1233 O O . LEU A 1 154 ? -16.759 3.076 14.314 1.00 83.50 154 LEU A O 1
ATOM 1237 N N . ASN A 1 155 ? -16.043 2.669 16.405 1.00 71.38 155 ASN A N 1
ATOM 1238 C CA . ASN A 1 155 ? -17.308 3.036 17.055 1.00 71.38 155 ASN A CA 1
ATOM 1239 C C . ASN A 1 155 ? -17.495 4.558 17.145 1.00 71.38 155 ASN A C 1
ATOM 1241 O O . ASN A 1 155 ? -18.622 5.030 17.247 1.00 71.38 155 ASN A O 1
ATOM 1245 N N . VAL A 1 156 ? -16.394 5.316 17.130 1.00 80.06 156 VAL A N 1
ATOM 1246 C CA . VAL A 1 156 ? -16.387 6.780 17.202 1.00 80.06 156 VAL A CA 1
ATOM 1247 C C . VAL A 1 156 ? -15.370 7.312 16.202 1.00 80.06 156 VAL A C 1
ATOM 1249 O O . VAL A 1 156 ? -14.210 6.894 16.212 1.00 80.06 156 VAL A O 1
ATOM 1252 N N . LEU A 1 157 ? -15.799 8.250 15.360 1.00 85.25 157 LEU A N 1
ATOM 1253 C CA . LEU A 1 157 ? -14.944 8.964 14.419 1.00 85.25 157 LEU A CA 1
ATOM 1254 C C . LEU A 1 157 ? -14.501 10.287 15.039 1.00 85.25 157 LEU A C 1
ATOM 1256 O O . LEU 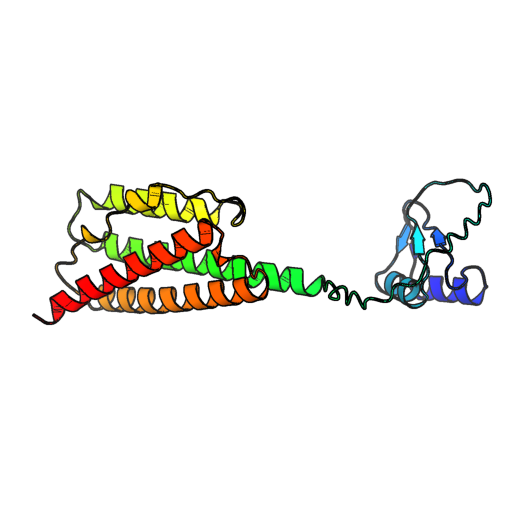A 1 157 ? -15.152 11.317 14.916 1.00 85.25 157 LEU A O 1
ATOM 1260 N N . THR A 1 158 ? -13.386 10.248 15.763 1.00 87.69 158 THR A N 1
ATOM 1261 C CA . THR A 1 158 ? -12.759 11.467 16.286 1.00 87.69 158 THR A CA 1
ATOM 1262 C C . THR A 1 158 ? -12.102 12.267 15.157 1.00 87.69 158 THR A C 1
ATOM 1264 O O . THR A 1 158 ? -11.739 11.704 14.122 1.00 87.69 158 THR A O 1
ATOM 1267 N N . ASP A 1 159 ? -11.857 13.564 15.378 1.00 87.38 159 ASP A N 1
ATOM 1268 C CA . ASP A 1 159 ? -11.121 14.419 14.428 1.00 87.38 159 ASP A CA 1
ATOM 1269 C C . ASP A 1 159 ? -9.758 13.820 14.037 1.00 87.38 159 ASP A C 1
ATOM 1271 O O . ASP A 1 159 ? -9.324 13.916 12.887 1.00 87.38 159 ASP A O 1
ATOM 1275 N N . GLU A 1 160 ? -9.087 13.155 14.985 1.00 88.94 160 GLU A N 1
ATOM 1276 C CA . GLU A 1 160 ? -7.829 12.449 14.738 1.00 88.94 160 GLU A CA 1
ATOM 1277 C C . GLU A 1 160 ? -8.019 11.279 13.765 1.00 88.94 160 GLU A C 1
ATOM 1279 O O . GLU A 1 160 ? -7.274 11.163 12.790 1.00 88.94 160 GLU A O 1
ATOM 1284 N N . ILE A 1 161 ? -9.033 10.436 13.985 1.00 89.69 161 ILE A N 1
ATOM 1285 C CA . ILE A 1 161 ? -9.342 9.308 13.097 1.00 89.69 161 ILE A CA 1
ATOM 1286 C C . ILE A 1 161 ? -9.714 9.821 11.704 1.00 89.69 161 ILE A C 1
ATOM 1288 O O . ILE A 1 161 ? -9.202 9.303 10.714 1.00 89.69 161 ILE A O 1
ATOM 1292 N N . MET A 1 162 ? -10.525 10.876 11.616 1.00 90.12 162 MET A N 1
ATOM 1293 C CA . MET A 1 162 ? -10.898 11.498 10.343 1.00 90.12 162 MET A CA 1
ATOM 1294 C C . MET A 1 162 ? -9.683 12.043 9.585 1.00 90.12 162 MET A C 1
ATOM 1296 O O . MET A 1 162 ? -9.551 11.827 8.379 1.00 90.12 162 MET A O 1
ATOM 1300 N N . CYS A 1 163 ? -8.747 12.691 10.282 1.00 90.38 163 CYS A N 1
ATOM 1301 C CA . CYS A 1 163 ? -7.492 13.155 9.694 1.00 90.38 163 CYS A CA 1
ATOM 1302 C C . CYS A 1 163 ? -6.653 11.989 9.141 1.00 90.38 163 CYS A C 1
ATOM 1304 O O . CYS A 1 163 ? -6.179 12.042 8.003 1.00 90.38 163 CYS A O 1
ATOM 1306 N N . LEU A 1 164 ? -6.522 10.902 9.907 1.00 89.69 164 LEU A N 1
ATOM 1307 C CA . LEU A 1 164 ? -5.778 9.712 9.487 1.00 89.69 164 LEU A CA 1
ATOM 1308 C C . LEU A 1 164 ? -6.457 8.977 8.317 1.00 89.69 164 LEU A C 1
ATOM 1310 O O . LEU A 1 164 ? -5.763 8.488 7.424 1.00 89.69 164 LEU A O 1
ATOM 1314 N N . LEU A 1 165 ? -7.792 8.920 8.278 1.00 91.88 165 LEU A N 1
ATOM 1315 C CA . LEU A 1 165 ? -8.553 8.352 7.158 1.00 91.88 165 LEU A CA 1
ATOM 1316 C C . LEU A 1 165 ? -8.360 9.172 5.877 1.00 91.88 165 LEU A C 1
ATOM 1318 O O . LEU A 1 165 ? -8.098 8.600 4.819 1.00 91.88 165 LEU A O 1
ATOM 1322 N N . ASN A 1 166 ? -8.396 10.504 5.969 1.00 90.69 166 ASN A N 1
ATOM 1323 C CA . ASN A 1 166 ? -8.079 11.382 4.839 1.00 90.69 166 ASN A CA 1
ATOM 1324 C C . ASN A 1 166 ? -6.634 11.176 4.360 1.00 90.69 166 ASN A C 1
ATOM 1326 O O . ASN A 1 166 ? -6.378 11.093 3.159 1.00 90.69 166 ASN A O 1
ATOM 1330 N N . GLN A 1 167 ? -5.684 11.024 5.288 1.00 91.44 167 GLN A N 1
ATOM 1331 C CA . GLN A 1 167 ? -4.301 10.703 4.941 1.00 91.44 167 GLN A CA 1
ATOM 1332 C C . GLN A 1 167 ? -4.192 9.349 4.218 1.00 91.44 167 GLN A C 1
ATOM 1334 O O . GLN A 1 167 ? -3.442 9.241 3.247 1.00 91.44 167 GLN A O 1
ATOM 1339 N N . LEU A 1 168 ? -4.944 8.323 4.637 1.00 93.31 168 LEU A N 1
ATOM 1340 C CA . LEU A 1 168 ? -4.988 7.041 3.924 1.00 93.31 168 LEU A CA 1
ATOM 1341 C C . LEU A 1 168 ? -5.513 7.190 2.493 1.00 93.31 168 LEU A C 1
ATOM 1343 O O . LEU A 1 168 ? -4.943 6.585 1.587 1.00 93.31 168 LEU A O 1
ATOM 1347 N N . GLN A 1 169 ? -6.556 7.994 2.274 1.00 92.06 169 GLN A N 1
ATOM 1348 C CA . GLN A 1 169 ? -7.089 8.244 0.931 1.00 92.06 169 GLN A CA 1
ATOM 1349 C C . GLN A 1 169 ? -6.049 8.893 0.013 1.00 92.06 169 GLN A C 1
ATOM 1351 O O . GLN A 1 169 ? -5.890 8.466 -1.130 1.00 92.06 169 GLN A O 1
ATOM 1356 N N . VAL A 1 170 ? -5.291 9.873 0.518 1.00 92.81 170 VAL A N 1
ATOM 1357 C CA . VAL A 1 170 ? -4.176 10.479 -0.229 1.00 92.81 170 VAL A CA 1
ATOM 1358 C C . VAL A 1 170 ? -3.117 9.428 -0.568 1.00 92.81 170 VAL A C 1
ATOM 1360 O O . VAL A 1 170 ? -2.669 9.349 -1.709 1.00 92.81 170 VAL A O 1
ATOM 1363 N N . LEU A 1 171 ? -2.762 8.566 0.388 1.00 92.75 171 LEU A N 1
ATOM 1364 C CA . LEU A 1 171 ? -1.759 7.521 0.175 1.00 92.75 171 LEU A CA 1
ATOM 1365 C C . LEU A 1 171 ? -2.193 6.471 -0.858 1.00 92.75 171 LEU A C 1
ATOM 1367 O O . LEU A 1 171 ? -1.348 6.009 -1.619 1.00 92.75 171 LEU A O 1
ATOM 1371 N N . ILE A 1 172 ? -3.485 6.128 -0.941 1.00 93.94 172 ILE A N 1
ATOM 1372 C CA . ILE A 1 172 ? -4.016 5.259 -2.010 1.00 93.94 172 ILE A CA 1
ATOM 1373 C C . ILE A 1 172 ? -3.738 5.880 -3.387 1.00 93.94 172 ILE A C 1
ATOM 1375 O O . ILE A 1 172 ? -3.269 5.198 -4.303 1.00 93.94 172 ILE A O 1
ATOM 1379 N N . VAL A 1 173 ? -3.988 7.185 -3.532 1.00 92.69 173 VAL A N 1
ATOM 1380 C CA . VAL A 1 173 ? -3.737 7.914 -4.783 1.00 92.69 173 VAL A CA 1
ATOM 1381 C C . VAL A 1 173 ? -2.242 7.958 -5.100 1.00 92.69 173 VAL A C 1
ATOM 1383 O O . VAL A 1 173 ? -1.852 7.654 -6.228 1.00 92.69 173 VAL A O 1
ATOM 1386 N N . ASP A 1 174 ? -1.398 8.265 -4.116 1.00 89.56 174 ASP A N 1
ATOM 1387 C CA . ASP A 1 174 ? 0.057 8.302 -4.292 1.00 89.56 174 ASP A CA 1
ATOM 1388 C C . ASP A 1 174 ? 0.618 6.934 -4.709 1.00 89.56 174 ASP A C 1
ATOM 1390 O O . ASP A 1 174 ? 1.448 6.857 -5.616 1.00 89.56 174 ASP A O 1
ATOM 1394 N N . ILE A 1 175 ? 0.125 5.840 -4.118 1.00 94.06 175 ILE A N 1
ATOM 1395 C CA . ILE A 1 175 ? 0.495 4.472 -4.510 1.00 94.06 175 ILE A CA 1
ATOM 1396 C C . ILE A 1 175 ? 0.108 4.210 -5.969 1.00 94.06 175 ILE A C 1
ATOM 1398 O O . ILE A 1 175 ? 0.922 3.691 -6.736 1.00 94.06 175 ILE A O 1
ATOM 1402 N N . ALA A 1 176 ? -1.097 4.604 -6.391 1.00 92.00 176 ALA A N 1
ATOM 1403 C CA . ALA A 1 176 ? -1.532 4.452 -7.778 1.00 92.00 176 ALA A CA 1
ATOM 1404 C C . ALA A 1 176 ? -0.655 5.258 -8.756 1.00 92.00 176 ALA A C 1
ATOM 1406 O O . ALA A 1 176 ? -0.317 4.763 -9.838 1.00 92.00 176 ALA A O 1
ATOM 1407 N N . ILE A 1 177 ? -0.242 6.472 -8.374 1.00 88.19 177 ILE A N 1
ATOM 1408 C CA . ILE A 1 177 ? 0.693 7.300 -9.149 1.00 88.19 177 ILE A CA 1
ATOM 1409 C C . ILE A 1 177 ? 2.051 6.600 -9.269 1.00 88.19 177 ILE A C 1
ATOM 1411 O O . ILE A 1 177 ? 2.556 6.462 -10.386 1.00 88.19 177 ILE A O 1
ATOM 1415 N N . SER A 1 178 ? 2.615 6.094 -8.168 1.00 90.38 178 SER A N 1
ATOM 1416 C CA . SER A 1 178 ? 3.895 5.374 -8.191 1.00 90.38 178 SER A CA 1
ATOM 1417 C C . SER A 1 178 ? 3.820 4.094 -9.030 1.00 90.38 178 SER A C 1
ATOM 1419 O O . SER A 1 178 ? 4.709 3.843 -9.841 1.00 90.38 178 SER A O 1
ATOM 1421 N N . LEU A 1 179 ? 2.739 3.312 -8.934 1.00 91.31 179 LEU A N 1
ATOM 1422 C CA . LEU A 1 179 ? 2.528 2.134 -9.789 1.00 91.31 179 LEU A CA 1
ATOM 1423 C C . LEU A 1 179 ? 2.462 2.508 -11.274 1.00 91.31 179 LEU A C 1
ATOM 1425 O O . LEU A 1 179 ? 3.052 1.830 -12.118 1.00 91.31 179 LEU A O 1
ATOM 1429 N N . ARG A 1 180 ? 1.776 3.606 -11.609 1.00 88.12 180 ARG A N 1
ATOM 1430 C CA . ARG A 1 180 ? 1.719 4.117 -12.983 1.00 88.12 180 ARG A CA 1
ATOM 1431 C C . ARG A 1 180 ? 3.094 4.563 -13.478 1.00 88.12 180 ARG A C 1
ATOM 1433 O O . ARG A 1 180 ? 3.427 4.280 -14.627 1.00 88.12 180 ARG A O 1
ATOM 1440 N N . ALA A 1 181 ? 3.883 5.220 -12.630 1.00 86.06 181 ALA A N 1
ATOM 1441 C CA . ALA A 1 181 ? 5.251 5.616 -12.945 1.00 86.06 181 ALA A CA 1
ATOM 1442 C C . ALA A 1 181 ? 6.168 4.398 -13.137 1.00 86.06 181 ALA A C 1
ATOM 1444 O O . ALA A 1 181 ? 6.994 4.392 -14.034 1.00 86.06 181 ALA A O 1
ATOM 1445 N N . ILE A 1 182 ? 5.997 3.316 -12.375 1.00 85.69 182 ILE A N 1
ATOM 1446 C CA . ILE A 1 182 ? 6.748 2.070 -12.609 1.00 85.69 182 ILE A CA 1
ATOM 1447 C C . ILE A 1 182 ? 6.352 1.452 -13.956 1.00 85.69 182 ILE A C 1
ATOM 1449 O O . ILE A 1 182 ? 7.212 1.009 -14.720 1.00 85.69 182 ILE A O 1
ATOM 1453 N N . LYS A 1 183 ? 5.058 1.471 -14.295 1.00 84.94 183 LYS A N 1
ATOM 1454 C CA . LYS A 1 183 ? 4.536 0.897 -15.542 1.00 84.94 183 LYS A CA 1
ATOM 1455 C C . LYS A 1 183 ? 5.123 1.531 -16.804 1.00 84.94 183 LYS A C 1
ATOM 1457 O O . LYS A 1 183 ? 5.237 0.844 -17.816 1.00 84.94 183 LYS A O 1
ATOM 1462 N N . THR A 1 184 ? 5.516 2.809 -16.774 1.00 79.94 184 THR A N 1
ATOM 1463 C CA . THR A 1 184 ? 6.155 3.443 -17.942 1.00 79.94 184 THR A CA 1
ATOM 1464 C C . THR A 1 184 ? 7.494 2.807 -18.294 1.00 79.94 184 THR A C 1
ATOM 1466 O O . THR A 1 184 ? 7.899 2.864 -19.451 1.00 79.94 184 THR A O 1
ATOM 1469 N N . PHE A 1 185 ? 8.157 2.173 -17.327 1.00 74.94 185 PHE A N 1
ATOM 1470 C CA . PHE A 1 185 ? 9.417 1.472 -17.548 1.00 74.94 185 PHE A CA 1
ATOM 1471 C C . PHE A 1 185 ? 9.258 -0.050 -17.643 1.00 74.94 185 PHE A C 1
ATOM 1473 O O . PHE A 1 185 ? 10.071 -0.707 -18.289 1.00 74.94 185 PHE A O 1
ATOM 1480 N N . TYR A 1 186 ? 8.200 -0.605 -17.044 1.00 79.44 186 TYR A N 1
ATOM 1481 C CA . TYR A 1 186 ? 7.886 -2.034 -17.069 1.00 79.44 186 TYR A CA 1
ATOM 1482 C C . TYR A 1 186 ? 6.470 -2.256 -17.620 1.00 79.44 186 TYR A C 1
ATOM 1484 O O . TYR A 1 186 ? 5.506 -2.291 -16.853 1.00 79.44 186 TYR A O 1
ATOM 1492 N N . PRO A 1 187 ? 6.309 -2.416 -18.946 1.00 76.19 187 PRO A N 1
ATOM 1493 C CA . PRO A 1 187 ? 4.987 -2.546 -19.563 1.00 76.19 187 PRO A CA 1
ATOM 1494 C C . PRO A 1 187 ? 4.227 -3.797 -19.097 1.00 76.19 187 PRO A C 1
ATOM 1496 O O . PRO A 1 187 ? 2.999 -3.767 -19.004 1.00 76.19 187 PRO A O 1
ATOM 1499 N N . ASP A 1 188 ? 4.952 -4.853 -18.715 1.00 82.56 188 ASP A N 1
ATOM 1500 C CA . ASP A 1 188 ? 4.386 -6.121 -18.245 1.00 82.56 188 ASP A CA 1
ATOM 1501 C C . ASP A 1 188 ? 4.035 -6.122 -16.746 1.00 82.56 188 ASP A C 1
ATOM 1503 O O . ASP A 1 188 ? 3.627 -7.153 -16.214 1.00 82.56 188 ASP A O 1
ATOM 1507 N N . LEU A 1 189 ? 4.144 -4.979 -16.052 1.00 84.50 189 LEU A N 1
ATOM 1508 C CA . LEU A 1 189 ? 3.881 -4.836 -14.610 1.00 84.50 189 LEU A CA 1
ATOM 1509 C C . LEU A 1 189 ? 2.550 -5.466 -14.168 1.00 84.50 189 LEU A C 1
ATOM 1511 O O . LEU A 1 189 ? 2.490 -6.108 -13.127 1.00 84.50 189 LEU A O 1
ATOM 1515 N N . ASN A 1 190 ? 1.504 -5.340 -14.989 1.00 84.75 190 ASN A N 1
ATOM 1516 C CA . ASN A 1 190 ? 0.171 -5.884 -14.714 1.00 84.75 190 ASN A CA 1
ATOM 1517 C C . ASN A 1 190 ? 0.141 -7.419 -14.571 1.00 84.75 190 ASN A C 1
ATOM 1519 O O . ASN A 1 190 ? -0.813 -7.969 -14.021 1.00 84.75 190 ASN A O 1
ATOM 1523 N N . SER A 1 191 ? 1.141 -8.116 -15.113 1.00 84.62 191 SER A N 1
ATOM 1524 C CA . SER A 1 191 ? 1.233 -9.573 -15.038 1.00 84.62 191 SER A CA 1
ATOM 1525 C C . SER A 1 191 ? 1.838 -10.063 -13.721 1.00 84.62 191 SER A C 1
ATOM 1527 O O . SER A 1 191 ? 1.589 -11.212 -13.353 1.00 84.62 191 SER A O 1
ATOM 1529 N N . LEU A 1 192 ? 2.564 -9.196 -13.002 1.00 87.38 192 LEU A N 1
ATOM 1530 C CA . LEU A 1 192 ? 3.253 -9.527 -11.757 1.00 87.38 192 LEU A CA 1
ATOM 1531 C C . LEU A 1 192 ? 2.272 -9.678 -10.598 1.00 87.38 192 LEU A C 1
ATOM 1533 O O . LEU A 1 192 ? 1.346 -8.881 -10.435 1.00 87.38 192 LEU A O 1
ATOM 1537 N N . ASP A 1 193 ? 2.520 -10.668 -9.749 1.00 86.75 193 ASP A N 1
ATOM 1538 C CA . ASP A 1 193 ? 1.669 -10.933 -8.592 1.00 86.75 193 ASP A CA 1
ATOM 1539 C C . ASP A 1 193 ? 1.798 -9.848 -7.523 1.00 86.75 193 ASP A C 1
ATOM 1541 O O . ASP A 1 193 ? 0.798 -9.457 -6.936 1.00 86.75 193 ASP A O 1
ATOM 1545 N N . SER A 1 194 ? 2.980 -9.245 -7.367 1.00 87.25 194 SER A N 1
ATOM 1546 C CA . SER A 1 194 ? 3.173 -8.069 -6.507 1.00 87.25 194 SER A CA 1
ATOM 1547 C C . SER A 1 194 ? 2.270 -6.904 -6.903 1.00 87.25 194 SER A C 1
ATOM 1549 O O . SER A 1 194 ? 1.674 -6.263 -6.042 1.00 87.25 194 SER A O 1
ATOM 1551 N N . TYR A 1 195 ? 2.131 -6.636 -8.204 1.00 90.50 195 TYR A N 1
ATOM 1552 C CA . TYR A 1 195 ? 1.236 -5.594 -8.697 1.00 90.50 195 TYR A CA 1
ATOM 1553 C C . TYR A 1 195 ? -0.225 -5.923 -8.379 1.00 90.50 195 TYR A C 1
ATOM 1555 O O . TYR A 1 195 ? -0.934 -5.075 -7.840 1.00 90.50 195 TYR A O 1
ATOM 1563 N N . LYS A 1 196 ? -0.670 -7.147 -8.687 1.00 90.38 196 LYS A N 1
ATOM 1564 C CA . LYS A 1 196 ? -2.053 -7.585 -8.437 1.00 90.38 196 LYS A CA 1
ATOM 1565 C C . LYS A 1 196 ? -2.401 -7.539 -6.953 1.00 90.38 196 LYS A C 1
ATOM 1567 O O . LYS A 1 196 ? -3.475 -7.055 -6.605 1.00 90.38 196 LYS A O 1
ATOM 1572 N N . ASP A 1 197 ? -1.489 -7.984 -6.096 1.00 90.69 197 ASP A N 1
ATOM 1573 C CA . ASP A 1 197 ? -1.684 -8.010 -4.650 1.00 90.69 197 ASP A CA 1
ATOM 1574 C C . ASP A 1 197 ? -1.714 -6.593 -4.072 1.00 90.69 197 ASP A C 1
ATOM 1576 O O . ASP A 1 197 ? -2.570 -6.297 -3.241 1.00 90.69 197 ASP A O 1
ATOM 1580 N N . ILE A 1 198 ? -0.857 -5.679 -4.550 1.00 92.88 198 ILE A N 1
ATOM 1581 C CA . ILE A 1 198 ? -0.926 -4.266 -4.149 1.00 92.88 198 ILE A CA 1
ATOM 1582 C C . ILE A 1 198 ? -2.261 -3.656 -4.567 1.00 92.88 198 ILE A C 1
ATOM 1584 O O . ILE A 1 198 ? -2.887 -2.996 -3.745 1.00 92.88 198 ILE A O 1
ATOM 1588 N N . VAL A 1 199 ? -2.697 -3.858 -5.815 1.00 93.31 199 VAL A N 1
ATOM 1589 C CA . VAL A 1 199 ? -3.973 -3.314 -6.308 1.00 93.31 199 VAL A CA 1
ATOM 1590 C C . VAL A 1 199 ? -5.142 -3.859 -5.492 1.00 93.31 199 VAL A C 1
ATOM 1592 O O . VAL A 1 199 ? -5.939 -3.073 -4.990 1.00 93.31 199 VAL A O 1
ATOM 1595 N N . SER A 1 200 ? -5.190 -5.174 -5.275 1.00 92.38 200 SER A N 1
ATOM 1596 C CA . SER A 1 200 ? -6.233 -5.821 -4.469 1.00 92.38 200 SER A CA 1
ATOM 1597 C C . SER A 1 200 ? -6.248 -5.285 -3.035 1.00 92.38 200 SER A C 1
ATOM 1599 O O . SER A 1 200 ? -7.305 -4.985 -2.487 1.00 92.38 200 SER A O 1
ATOM 1601 N N . TRP A 1 201 ? -5.068 -5.079 -2.443 1.00 94.00 201 TRP A N 1
ATOM 1602 C CA . TRP A 1 201 ? -4.935 -4.450 -1.132 1.00 94.00 201 TRP A CA 1
ATOM 1603 C C . TRP A 1 201 ? -5.438 -2.999 -1.118 1.00 94.00 201 TRP A C 1
ATOM 1605 O O . TRP A 1 201 ? -6.135 -2.603 -0.186 1.00 94.00 201 TRP A O 1
ATOM 1615 N N . GLN A 1 202 ? -5.136 -2.201 -2.150 1.00 95.31 202 GLN A N 1
ATOM 1616 C CA . GLN A 1 202 ? -5.648 -0.829 -2.247 1.00 95.31 202 GLN A CA 1
ATOM 1617 C C . GLN A 1 202 ? -7.178 -0.800 -2.335 1.00 95.31 202 GLN A C 1
ATOM 1619 O O . GLN A 1 202 ? -7.806 0.031 -1.682 1.00 95.31 202 GLN A O 1
ATOM 1624 N N . GLU A 1 203 ? -7.777 -1.716 -3.098 1.00 93.81 203 GLU A N 1
ATOM 1625 C CA . GLU A 1 203 ? -9.232 -1.852 -3.204 1.00 93.81 203 GLU A CA 1
ATOM 1626 C C . GLU A 1 203 ? -9.867 -2.240 -1.861 1.00 93.81 203 GLU A C 1
ATOM 1628 O O . GLU A 1 203 ? -10.891 -1.672 -1.476 1.00 93.81 203 GLU A O 1
ATOM 1633 N N . GLU A 1 204 ? -9.245 -3.156 -1.113 1.00 92.81 204 GLU A N 1
ATOM 1634 C CA . GLU A 1 204 ? -9.720 -3.575 0.209 1.00 92.81 204 GLU A CA 1
ATOM 1635 C C . GLU A 1 204 ? -9.677 -2.423 1.225 1.00 92.81 204 GLU A C 1
ATOM 1637 O O . GLU A 1 204 ? -10.668 -2.164 1.913 1.00 92.81 204 GLU A O 1
ATOM 1642 N N . VAL A 1 205 ? -8.565 -1.680 1.276 1.00 93.62 205 VAL A N 1
ATOM 1643 C CA . VAL A 1 205 ? -8.426 -0.502 2.147 1.00 93.62 205 VAL A CA 1
ATOM 1644 C C . VAL A 1 205 ? -9.419 0.586 1.746 1.00 93.62 205 VAL A C 1
ATOM 1646 O O . VAL A 1 205 ? -10.077 1.157 2.613 1.00 93.62 205 VAL A O 1
ATOM 1649 N N . GLN A 1 206 ? -9.571 0.867 0.448 1.00 93.75 206 GLN A N 1
ATOM 1650 C CA . GLN A 1 206 ? -10.514 1.874 -0.037 1.00 93.75 206 GLN A CA 1
ATOM 1651 C C . GLN A 1 206 ? -11.955 1.518 0.333 1.00 93.75 206 GLN A C 1
ATOM 1653 O O . GLN A 1 206 ? -12.686 2.372 0.835 1.00 93.75 206 GLN A O 1
ATOM 1658 N N . LYS A 1 207 ? -12.348 0.256 0.128 1.00 92.94 207 LYS A N 1
ATOM 1659 C CA . LYS A 1 207 ? -13.671 -0.240 0.507 1.00 92.94 207 LYS A CA 1
ATOM 1660 C C . LYS A 1 207 ? -13.903 -0.095 2.008 1.00 92.94 207 LYS A C 1
ATOM 1662 O O . LYS A 1 207 ? -14.933 0.432 2.410 1.00 92.94 207 LYS A O 1
ATOM 1667 N N . TRP A 1 208 ? -12.930 -0.494 2.824 1.00 92.94 208 TRP A N 1
ATOM 1668 C CA . TRP A 1 208 ? -13.024 -0.352 4.274 1.00 92.94 208 TRP A CA 1
ATOM 1669 C C . TRP A 1 208 ? -13.169 1.112 4.713 1.00 92.94 208 TRP A C 1
ATOM 1671 O O . TRP A 1 208 ? -14.015 1.409 5.552 1.00 92.94 208 TRP A O 1
ATOM 1681 N N . ILE A 1 209 ? -12.418 2.045 4.113 1.00 92.12 209 ILE A N 1
ATOM 1682 C CA . ILE A 1 209 ? -12.579 3.484 4.384 1.00 92.12 209 ILE A CA 1
ATOM 1683 C C . ILE A 1 209 ? -14.003 3.940 4.041 1.00 92.12 209 ILE A C 1
ATOM 1685 O O . ILE A 1 209 ? -14.615 4.664 4.823 1.00 92.12 209 ILE A O 1
ATOM 1689 N N . SER A 1 210 ? -14.545 3.526 2.890 1.00 90.94 210 SER A N 1
ATOM 1690 C CA . SER A 1 210 ? -15.924 3.852 2.509 1.00 90.94 210 SER A CA 1
ATOM 1691 C C . SER A 1 210 ? -16.948 3.290 3.495 1.00 90.94 210 SER A C 1
ATOM 1693 O O . SER A 1 210 ? -17.859 4.015 3.886 1.00 90.94 210 SER A O 1
ATOM 1695 N N . ASP A 1 211 ? -16.774 2.044 3.939 1.00 89.81 211 ASP A N 1
ATOM 1696 C CA . ASP A 1 211 ? -17.653 1.407 4.921 1.00 89.81 211 ASP A CA 1
ATOM 1697 C C . ASP A 1 211 ? -17.628 2.177 6.253 1.00 89.81 211 ASP A C 1
ATOM 1699 O O . ASP A 1 211 ? -18.681 2.499 6.800 1.00 89.81 211 ASP A O 1
ATOM 1703 N N . VAL A 1 212 ? -16.441 2.563 6.730 1.00 88.19 212 VAL A N 1
ATOM 1704 C CA . VAL A 1 212 ? -16.261 3.374 7.944 1.00 88.19 212 VAL A CA 1
ATOM 1705 C C . VAL A 1 212 ? -16.951 4.736 7.829 1.00 88.19 212 VAL A C 1
ATOM 1707 O O . VAL A 1 212 ? -17.706 5.115 8.718 1.00 88.19 212 VAL A O 1
ATOM 1710 N N . LEU A 1 213 ? -16.728 5.468 6.735 1.00 86.00 213 LEU A N 1
ATOM 1711 C CA . LEU A 1 213 ? -17.299 6.808 6.538 1.00 86.00 213 LEU A CA 1
ATOM 1712 C C . LEU A 1 213 ? -18.813 6.785 6.275 1.00 86.00 213 LEU A C 1
ATOM 1714 O O . LEU A 1 213 ? -19.501 7.779 6.496 1.00 86.00 213 LEU A O 1
ATOM 1718 N N . SER A 1 214 ? -19.351 5.661 5.796 1.00 81.38 214 SER A N 1
ATOM 1719 C CA . SER A 1 214 ? -20.794 5.501 5.593 1.00 81.38 214 SER A CA 1
ATOM 1720 C C . SER A 1 214 ? -21.580 5.371 6.903 1.00 81.38 214 SER A C 1
ATOM 1722 O O . SER A 1 214 ? -22.767 5.690 6.926 1.00 81.38 214 SER A O 1
ATOM 1724 N N . ILE A 1 215 ? -20.923 4.951 7.992 1.00 63.97 215 ILE A N 1
ATOM 1725 C CA . ILE A 1 215 ? -21.532 4.804 9.322 1.00 63.97 215 ILE A CA 1
ATOM 1726 C C . ILE A 1 215 ? -21.822 6.169 9.962 1.00 63.97 215 ILE A C 1
ATOM 1728 O O . ILE A 1 215 ? -22.801 6.282 10.684 1.00 63.97 215 ILE A O 1
ATOM 1732 N N . ASP A 1 216 ? -21.040 7.207 9.653 1.00 51.94 216 ASP A N 1
ATOM 1733 C CA . ASP A 1 216 ? -21.209 8.562 10.215 1.00 51.94 216 ASP A CA 1
ATOM 1734 C C . ASP A 1 216 ? -22.398 9.342 9.615 1.00 51.94 216 ASP A C 1
ATOM 1736 O O . ASP A 1 216 ? -22.780 10.396 10.114 1.00 51.94 216 ASP A O 1
ATOM 1740 N N . ASN A 1 217 ? -22.979 8.845 8.515 1.00 46.12 217 ASN A N 1
ATOM 1741 C CA . ASN A 1 217 ? -24.091 9.491 7.805 1.00 46.12 217 ASN A CA 1
ATOM 1742 C C . ASN A 1 217 ? -25.477 8.895 8.136 1.00 46.12 217 ASN A C 1
ATOM 1744 O O . ASN A 1 217 ? -26.456 9.275 7.490 1.00 46.12 217 ASN A O 1
ATOM 1748 N N . ASN A 1 218 ? -25.568 7.978 9.108 1.00 40.72 218 ASN A N 1
ATOM 1749 C CA . ASN A 1 218 ? -26.815 7.384 9.620 1.00 40.72 218 ASN A CA 1
ATOM 1750 C C . ASN A 1 218 ? -26.940 7.591 11.130 1.00 40.72 218 ASN A C 1
ATOM 1752 O O . ASN A 1 218 ? -28.092 7.757 11.591 1.00 40.72 218 ASN A O 1
#

Radius of gyration: 28.99 Å; chains: 1; bounding box: 80×33×67 Å

Foldseek 3Di:
DEAEDELVNLVVCVVVVVDAQQEEDEDDPRYHYDPRNVVVCVVSNHHYDYDDDDDDDDDDDPDDDDDPPPPPPPPPPPVVVVVVLVVLVVQLLVLLVVLLVLLLVLLVQFPPPPCSVQLNVLSCVLSCLCNVDDVQPRDADCSLVSHPLVVGAHPDCDPSSVVSLVVSVVSLVSNVVSLVSNCVVVVCSVVGNSSVSVVVVSVVSVVSSVVRVVVVVD

Sequence (218 aa):
MGKLITESDVRKLVKDGKISKHQVFFLPRGTILTPSARGFLIDHQVKINKGNSKLNGNKVVINRQRTFTSSLATPNIDFENLESLQVPMLELKNRLKEQTITLIKIISLSENYDEKPKVIQSIIEFINGILVGDFYRYDTNKSLEKIKISSIKLNVLTDEIMCLLNQLQVLIVDIAISLRAIKTFYPDLNSLDSYKDIVSWQEEVQKWISDVLSIDNN

Secondary structure (DSSP, 8-state):
-PPEE-HHHHHHHHHTTSS-TTPEEEPPTTPEEPHHHHHHHHHTT-EEE-S---------------------------TTHHHHHHHHHHHHHHHHHHHHHHHHHHHHHSS-TTTHHHHHHHHHHHHHHHHHS-TTS----TTGGG--GGG---S---HHHHHHHHHHHHHHHHHHHHHHHHHTT-GGGGGSHHHHHHHHHHHHHHHHHHHHHHHTT-